Protein AF-A0A3N5UR74-F1 (afdb_monomer_lite)

pLDDT: mean 79.4, std 20.57, range [37.22, 98.75]

Sequence (256 aa):
MKQTFSHITTLLLLISSLTLACSLTIPAASSPEPQYRYDDLPGEANESEAISEYRAISKWDSLAITYFFENGTDQLDGDVERDLIRRAFTLWSAQTPLTFTEASNRADADITVAWAVRDHNDGDPFDGPGDVLAHASFPNPYDNSQVILHFDDEERWVDSETRNVDLLTVAAHEIGHTLGLAHSSDPNALMFASYSGPHRSLSDDDIAGIQAIYGMASAPEPAPEAPPQDATPPPTQGQDSDEDGIADQDEVLVTG

Radius of gyration: 34.92 Å; chains: 1; bounding box: 142×70×91 Å

Structure (mmCIF, N/CA/C/O backbone):
data_AF-A0A3N5UR74-F1
#
_entry.id   AF-A0A3N5UR74-F1
#
loop_
_atom_site.group_PDB
_atom_site.id
_atom_site.type_symbol
_atom_site.label_atom_id
_atom_site.label_alt_id
_atom_site.label_comp_id
_atom_site.label_asym_id
_atom_site.label_entity_id
_atom_site.label_seq_id
_atom_site.pdbx_PDB_ins_code
_atom_site.Cartn_x
_atom_site.Cartn_y
_atom_site.Cartn_z
_atom_site.occupancy
_atom_site.B_iso_or_equiv
_atom_site.auth_seq_id
_atom_site.auth_comp_id
_atom_site.auth_asym_id
_atom_site.auth_atom_id
_atom_site.pdbx_PDB_model_num
ATOM 1 N N . MET A 1 1 ? 77.205 -45.696 -61.119 1.00 41.00 1 MET A N 1
ATOM 2 C CA . MET A 1 1 ? 78.135 -44.575 -61.394 1.00 41.00 1 MET A CA 1
ATOM 3 C C . MET A 1 1 ? 77.613 -43.335 -60.677 1.00 41.00 1 MET A C 1
ATOM 5 O O . MET A 1 1 ? 76.456 -43.018 -60.902 1.00 41.00 1 MET A O 1
ATOM 9 N N . LYS A 1 2 ? 78.485 -42.674 -59.889 1.00 40.84 2 LYS A N 1
ATOM 10 C CA . LYS A 1 2 ? 78.338 -41.378 -59.167 1.00 40.84 2 LYS A CA 1
ATOM 11 C C . LYS A 1 2 ? 77.462 -41.443 -57.886 1.00 40.84 2 LYS A C 1
ATOM 13 O O . LYS A 1 2 ? 76.274 -41.691 -58.009 1.00 40.84 2 LYS A O 1
ATOM 18 N N . GLN A 1 3 ? 77.994 -41.507 -56.647 1.00 40.38 3 GLN A N 1
ATOM 19 C CA . GLN A 1 3 ? 78.732 -40.500 -55.822 1.00 40.38 3 GLN A CA 1
ATOM 20 C C . GLN A 1 3 ? 77.895 -39.206 -55.659 1.00 40.38 3 GLN A C 1
ATOM 22 O O . GLN A 1 3 ? 77.477 -38.678 -56.680 1.00 40.38 3 GLN A O 1
ATOM 27 N N . THR A 1 4 ? 77.536 -38.683 -54.471 1.00 43.53 4 THR A N 1
ATOM 28 C CA . THR A 1 4 ? 78.339 -38.359 -53.262 1.00 43.53 4 THR A CA 1
ATOM 29 C C . THR A 1 4 ? 77.466 -37.923 -52.053 1.00 43.53 4 THR A C 1
ATOM 31 O O . THR A 1 4 ? 76.461 -37.269 -52.296 1.00 43.53 4 THR A O 1
ATOM 34 N N . PHE A 1 5 ? 77.950 -38.198 -50.816 1.00 42.38 5 PHE A N 1
ATOM 35 C CA . PHE A 1 5 ? 77.988 -37.395 -49.549 1.00 42.38 5 PHE A CA 1
ATOM 36 C C . PHE A 1 5 ? 76.730 -36.635 -49.054 1.00 42.38 5 PHE A C 1
ATOM 38 O O . PHE A 1 5 ? 75.981 -36.089 -49.839 1.00 42.38 5 PHE A O 1
ATOM 45 N N . SER A 1 6 ? 76.466 -36.376 -47.769 1.00 45.03 6 SER A N 1
ATOM 46 C CA . SER A 1 6 ? 77.006 -36.700 -46.436 1.00 45.03 6 SER A CA 1
ATOM 47 C C . SER A 1 6 ? 76.117 -35.928 -45.448 1.00 45.03 6 SER A C 1
ATOM 49 O O . SER A 1 6 ? 75.804 -34.777 -45.730 1.00 45.03 6 SER A O 1
ATOM 51 N N . HIS A 1 7 ? 75.730 -36.524 -44.319 1.00 41.75 7 HIS A N 1
ATOM 52 C CA . HIS A 1 7 ? 75.955 -35.985 -42.966 1.00 41.75 7 HIS A CA 1
ATOM 53 C C . HIS A 1 7 ? 75.144 -36.758 -41.919 1.00 41.75 7 HIS A C 1
ATOM 55 O O . HIS A 1 7 ? 73.929 -36.906 -41.998 1.00 41.75 7 HIS A O 1
ATOM 61 N N . ILE A 1 8 ? 75.886 -37.256 -40.935 1.00 49.72 8 ILE A N 1
ATOM 62 C CA . ILE A 1 8 ? 75.432 -37.833 -39.674 1.00 49.72 8 ILE A CA 1
ATOM 63 C C . ILE A 1 8 ? 75.241 -36.675 -38.695 1.00 49.72 8 ILE A C 1
ATOM 65 O O . ILE A 1 8 ? 76.243 -36.017 -38.435 1.00 49.72 8 ILE A O 1
ATOM 69 N N . THR A 1 9 ? 74.049 -36.510 -38.103 1.00 43.34 9 THR A N 1
ATOM 70 C CA . THR A 1 9 ? 73.900 -36.223 -36.658 1.00 43.34 9 THR A CA 1
ATOM 71 C C . THR A 1 9 ? 72.456 -36.410 -36.166 1.00 43.34 9 THR A C 1
ATOM 73 O O . THR A 1 9 ? 71.533 -35.745 -36.616 1.00 43.34 9 THR A O 1
ATOM 76 N N . THR A 1 10 ? 72.310 -37.361 -35.240 1.00 44.72 10 THR A N 1
ATOM 77 C CA . THR A 1 10 ? 71.462 -37.442 -34.032 1.00 44.72 10 THR A CA 1
ATOM 78 C C . THR A 1 10 ? 70.486 -36.285 -33.751 1.00 44.72 10 THR A C 1
ATOM 80 O O . THR A 1 10 ? 70.942 -35.149 -33.757 1.00 44.72 10 THR A O 1
ATOM 83 N N . LEU A 1 11 ? 69.224 -36.566 -33.350 1.00 37.22 11 LEU A N 1
ATOM 84 C CA . LEU A 1 11 ? 68.661 -36.221 -32.016 1.00 37.22 11 LEU A CA 1
ATOM 85 C C . LEU A 1 11 ? 67.133 -36.477 -31.866 1.00 37.22 11 LEU A C 1
ATOM 87 O O . LEU A 1 11 ? 66.340 -36.094 -32.714 1.00 37.22 11 LEU A O 1
ATOM 91 N N . LEU A 1 12 ? 66.794 -37.054 -30.703 1.00 39.97 12 LEU A N 1
ATOM 92 C CA . LEU A 1 12 ? 65.541 -37.072 -29.917 1.00 39.97 12 LEU A CA 1
ATOM 93 C C . LEU A 1 12 ? 64.230 -37.682 -30.460 1.00 39.97 12 LEU A C 1
ATOM 95 O O . LEU A 1 12 ? 63.562 -37.153 -31.342 1.00 39.97 12 LEU A O 1
ATOM 99 N N . LEU A 1 13 ? 63.785 -38.722 -29.738 1.00 46.88 13 LEU A N 1
ATOM 100 C CA . LEU A 1 13 ? 62.383 -39.110 -29.573 1.00 46.88 13 LEU A CA 1
ATOM 101 C C . LEU A 1 13 ? 61.565 -37.959 -28.964 1.00 46.88 13 LEU A C 1
ATOM 103 O O . LEU A 1 13 ? 61.928 -37.450 -27.906 1.00 46.88 13 LEU A O 1
ATOM 107 N N . LEU A 1 14 ? 60.389 -37.695 -29.534 1.00 41.91 14 LEU A N 1
ATOM 108 C CA . LEU A 1 14 ? 59.233 -37.151 -28.820 1.00 41.91 14 LEU A CA 1
ATOM 109 C C . LEU A 1 14 ? 57.996 -37.940 -29.261 1.00 41.91 14 LEU A C 1
ATOM 111 O O . LEU A 1 14 ? 57.563 -37.872 -30.409 1.00 41.91 14 LEU A O 1
ATOM 115 N N . ILE A 1 15 ? 57.467 -38.740 -28.338 1.00 51.53 15 ILE A N 1
ATOM 116 C CA . ILE A 1 15 ? 56.216 -39.477 -28.496 1.00 51.53 15 ILE A CA 1
ATOM 117 C C . ILE A 1 15 ? 55.100 -38.462 -28.237 1.00 51.53 15 ILE A C 1
ATOM 119 O O . ILE A 1 15 ? 54.911 -38.037 -27.101 1.00 51.53 15 ILE A O 1
ATOM 123 N N . SER A 1 16 ? 54.393 -38.034 -29.282 1.00 46.25 16 SER A N 1
ATOM 124 C CA . SER A 1 16 ? 53.190 -37.213 -29.136 1.00 46.25 16 SER A CA 1
ATOM 125 C C . SER A 1 16 ? 51.970 -38.129 -29.169 1.00 46.25 16 SER A C 1
ATOM 127 O O . SER A 1 16 ? 51.576 -38.637 -30.218 1.00 46.25 16 SER A O 1
ATOM 129 N N . SER A 1 17 ? 51.406 -38.397 -27.995 1.00 52.69 17 SER A N 1
ATOM 130 C CA . SER A 1 17 ? 50.094 -39.017 -27.844 1.00 52.69 17 SER A CA 1
ATOM 131 C C . SER A 1 17 ? 49.021 -37.975 -28.159 1.00 52.69 17 SER A C 1
ATOM 133 O O . SER A 1 17 ? 48.774 -37.075 -27.358 1.00 52.69 17 SER A O 1
ATOM 135 N N . LEU A 1 18 ? 48.398 -38.091 -29.333 1.00 44.03 18 LEU A N 1
ATOM 136 C CA . LEU A 1 18 ? 47.261 -37.268 -29.733 1.00 44.03 18 LEU A CA 1
ATOM 137 C C . LEU A 1 18 ? 45.990 -37.820 -29.073 1.00 44.03 18 LEU A C 1
ATOM 139 O O . LEU A 1 18 ? 45.371 -38.757 -29.574 1.00 44.03 18 LEU A O 1
ATOM 143 N N . THR A 1 19 ? 45.611 -37.265 -27.924 1.00 52.66 19 THR A N 1
ATOM 144 C CA . THR A 1 19 ? 44.286 -37.480 -27.339 1.00 52.66 19 THR A CA 1
ATOM 145 C C . THR A 1 19 ? 43.282 -36.581 -28.054 1.00 52.66 19 THR A C 1
ATOM 147 O O . THR A 1 19 ? 43.309 -35.358 -27.930 1.00 52.66 19 THR A O 1
ATOM 150 N N . LEU A 1 20 ? 42.388 -37.193 -28.830 1.00 47.47 20 LEU A N 1
ATOM 151 C CA . LEU A 1 20 ? 41.241 -36.519 -29.429 1.00 47.47 20 LEU A CA 1
ATOM 152 C C . LEU A 1 20 ? 40.225 -36.220 -28.316 1.00 47.47 20 LEU A C 1
ATOM 154 O O . LEU A 1 20 ? 39.436 -37.084 -27.937 1.00 47.47 20 LEU A O 1
ATOM 158 N N . ALA A 1 21 ? 40.282 -35.018 -27.745 1.00 54.03 21 ALA A N 1
ATOM 159 C CA . ALA A 1 21 ? 39.269 -34.548 -26.810 1.00 54.03 21 ALA A CA 1
ATOM 160 C C . ALA A 1 21 ? 38.001 -34.184 -27.595 1.00 54.03 21 ALA A C 1
ATOM 162 O O . ALA A 1 21 ? 37.982 -33.231 -28.370 1.00 54.03 21 ALA A O 1
ATOM 163 N N . CYS A 1 22 ? 36.946 -34.974 -27.409 1.00 40.81 22 CYS A N 1
ATOM 164 C CA . CYS A 1 22 ? 35.602 -34.643 -27.859 1.00 40.81 22 CYS A CA 1
ATOM 165 C C . CYS A 1 22 ? 35.111 -33.452 -27.017 1.00 40.81 22 CYS A C 1
ATOM 167 O O . CYS A 1 22 ? 34.861 -33.604 -25.821 1.00 40.81 22 CYS A O 1
ATOM 169 N N . SER A 1 23 ? 35.047 -32.256 -27.603 1.00 51.88 23 SER A N 1
ATOM 170 C CA . SER A 1 23 ? 34.523 -31.063 -26.935 1.00 51.88 23 SER A CA 1
ATOM 171 C C . SER A 1 23 ? 33.008 -31.185 -26.778 1.00 51.88 23 SER A C 1
ATOM 173 O O . SER A 1 23 ? 32.244 -30.798 -27.657 1.00 51.88 23 SER A O 1
ATOM 175 N N . LEU A 1 24 ? 32.571 -31.733 -25.645 1.00 47.47 24 LEU A N 1
ATOM 176 C CA . LEU A 1 24 ? 31.216 -31.538 -25.145 1.00 47.47 24 LEU A CA 1
ATOM 177 C C . LEU A 1 24 ? 31.106 -30.072 -24.717 1.00 47.47 24 LEU A C 1
ATOM 179 O O . LEU A 1 24 ? 31.574 -29.692 -23.646 1.00 47.47 24 LEU A O 1
ATOM 183 N N . THR A 1 25 ? 30.527 -29.231 -25.568 1.00 49.03 25 THR A N 1
ATOM 184 C CA . THR A 1 25 ? 30.013 -27.931 -25.134 1.00 49.03 25 THR A CA 1
ATOM 185 C C . THR A 1 25 ? 28.869 -28.199 -24.166 1.00 49.03 25 THR A C 1
ATOM 187 O O . THR A 1 25 ? 27.763 -28.539 -24.582 1.00 49.03 25 THR A O 1
ATOM 190 N N . ILE A 1 26 ? 29.159 -28.096 -22.871 1.00 52.53 26 ILE A N 1
ATOM 191 C CA . ILE A 1 26 ? 28.136 -27.974 -21.837 1.00 52.53 26 ILE A CA 1
ATOM 192 C C . ILE A 1 26 ? 27.417 -26.651 -22.137 1.00 52.53 26 ILE A C 1
ATOM 194 O O . ILE A 1 26 ? 28.099 -25.623 -22.198 1.00 52.53 26 ILE A O 1
ATOM 198 N N . PRO A 1 27 ? 26.096 -26.635 -22.393 1.00 46.19 27 PRO A N 1
ATOM 199 C CA . PRO A 1 27 ? 25.379 -25.372 -22.447 1.00 46.19 27 PRO A CA 1
ATOM 200 C C . PRO A 1 27 ? 25.583 -24.703 -21.090 1.00 46.19 27 PRO A C 1
ATOM 202 O O . PRO A 1 27 ? 25.359 -25.338 -20.058 1.00 46.19 27 PRO A O 1
ATOM 205 N N . ALA A 1 28 ? 26.081 -23.465 -21.089 1.00 51.16 28 ALA A N 1
ATOM 206 C CA . ALA A 1 28 ? 26.109 -22.660 -19.880 1.00 51.16 28 ALA A CA 1
ATOM 207 C C . ALA A 1 28 ? 24.719 -22.757 -19.245 1.00 51.16 28 ALA A C 1
ATOM 209 O O . ALA A 1 28 ? 23.719 -22.521 -19.929 1.00 51.16 28 ALA A O 1
ATOM 210 N N . ALA A 1 29 ? 24.662 -23.181 -17.979 1.00 47.69 29 ALA A N 1
ATOM 211 C CA . ALA A 1 29 ? 23.455 -23.023 -17.192 1.00 47.69 29 ALA A CA 1
ATOM 212 C C . ALA A 1 29 ? 23.050 -21.558 -17.355 1.00 47.69 29 ALA A C 1
ATOM 214 O O . ALA A 1 29 ? 23.877 -20.671 -17.131 1.00 47.69 29 ALA A O 1
ATOM 215 N N . SER A 1 30 ? 21.836 -21.320 -17.851 1.00 42.34 30 SER A N 1
ATOM 216 C CA . SER A 1 30 ? 21.236 -19.997 -17.789 1.00 42.34 30 SER A CA 1
ATOM 217 C C . SER A 1 30 ? 21.430 -19.516 -16.359 1.00 42.34 30 SER A C 1
ATOM 219 O O . SER A 1 30 ? 21.013 -20.221 -15.434 1.00 42.34 30 SER A O 1
ATOM 221 N N . SER A 1 31 ? 22.112 -18.386 -16.169 1.00 42.06 31 SER A N 1
ATOM 222 C CA . SER A 1 31 ? 22.044 -17.686 -14.890 1.00 42.06 31 SER A CA 1
ATOM 223 C C . SER A 1 31 ? 20.568 -17.649 -14.488 1.00 42.06 31 SER A C 1
ATOM 225 O O . SER A 1 31 ? 19.744 -17.398 -15.377 1.00 42.06 31 SER A O 1
ATOM 227 N N . PRO A 1 32 ? 20.204 -17.979 -13.236 1.00 44.81 32 PRO A N 1
ATOM 228 C CA . PRO A 1 32 ? 18.829 -17.773 -12.813 1.00 44.81 32 PRO A CA 1
ATOM 229 C C . PRO A 1 32 ? 18.474 -16.323 -13.154 1.00 44.81 32 PRO A C 1
ATOM 231 O O . PRO A 1 32 ? 19.296 -15.426 -12.941 1.00 44.81 32 PRO A O 1
ATOM 234 N N . GLU A 1 33 ? 17.313 -16.116 -13.777 1.00 45.97 33 GLU A N 1
ATOM 235 C CA . GLU A 1 33 ? 16.732 -14.775 -13.889 1.00 45.97 33 GLU A CA 1
ATOM 236 C C . GLU A 1 33 ? 16.827 -14.120 -12.501 1.00 45.97 33 GLU A C 1
ATOM 238 O O . GLU A 1 33 ? 16.646 -14.841 -11.511 1.00 45.97 33 GLU A O 1
ATOM 243 N N . PRO A 1 34 ? 17.167 -12.822 -12.399 1.00 50.56 34 PRO A N 1
ATOM 244 C CA . PRO A 1 34 ? 17.199 -12.155 -11.105 1.00 50.56 34 PRO A CA 1
ATOM 245 C C . PRO A 1 34 ? 15.851 -12.397 -10.424 1.00 50.56 34 PRO A C 1
ATOM 247 O O . PRO A 1 34 ? 14.796 -12.053 -10.959 1.00 50.56 34 PRO A O 1
ATOM 250 N N . GLN A 1 35 ? 15.889 -13.104 -9.299 1.00 64.00 35 GLN A N 1
ATOM 251 C CA . GLN A 1 35 ? 14.705 -13.363 -8.505 1.00 64.00 35 GLN A CA 1
ATOM 252 C C . GLN A 1 35 ? 14.454 -12.086 -7.721 1.00 64.00 35 GLN A C 1
ATOM 254 O O . GLN A 1 35 ? 15.156 -11.818 -6.756 1.00 64.00 35 GLN A O 1
ATOM 259 N N . TYR A 1 36 ? 13.504 -11.285 -8.187 1.00 76.62 36 TYR A N 1
ATOM 260 C CA . TYR A 1 36 ? 13.034 -10.132 -7.438 1.00 76.62 36 TYR A CA 1
ATOM 261 C C . TYR A 1 36 ? 12.330 -10.615 -6.168 1.00 76.62 36 TYR A C 1
ATOM 263 O O . TYR A 1 36 ? 11.481 -11.517 -6.209 1.00 76.62 36 TYR A O 1
ATOM 271 N N . ARG A 1 37 ? 12.696 -10.023 -5.042 1.00 79.50 37 ARG A N 1
ATOM 272 C CA . ARG A 1 37 ? 12.006 -10.136 -3.762 1.00 79.50 37 ARG A CA 1
ATOM 273 C C . ARG A 1 37 ? 11.188 -8.868 -3.572 1.00 79.50 37 ARG A C 1
ATOM 275 O O . ARG A 1 37 ? 11.552 -7.819 -4.089 1.00 79.50 37 ARG A O 1
ATOM 282 N N . TYR A 1 38 ? 10.052 -8.971 -2.898 1.00 77.88 38 TYR A N 1
ATOM 283 C CA . TYR A 1 38 ? 9.335 -7.748 -2.541 1.00 77.88 38 TYR A CA 1
ATOM 284 C C . TYR A 1 38 ? 10.187 -6.934 -1.562 1.00 77.88 38 TYR A C 1
ATOM 286 O O . TYR A 1 38 ? 10.565 -5.814 -1.889 1.00 77.88 38 TYR A O 1
ATOM 294 N N . ASP A 1 39 ? 10.625 -7.592 -0.487 1.00 80.56 39 ASP A N 1
ATOM 295 C CA . ASP A 1 39 ? 11.375 -7.022 0.632 1.00 80.56 39 ASP A CA 1
ATOM 296 C C . ASP A 1 39 ? 12.497 -7.974 1.140 1.00 80.56 39 ASP A C 1
ATOM 298 O O . ASP A 1 39 ? 12.734 -9.061 0.591 1.00 80.56 39 ASP A O 1
ATOM 302 N N . ASP A 1 40 ? 13.220 -7.559 2.192 1.00 76.94 40 ASP A N 1
ATOM 303 C CA . ASP A 1 40 ? 14.246 -8.365 2.887 1.00 76.94 40 ASP A CA 1
ATOM 304 C C . ASP A 1 40 ? 13.735 -9.031 4.185 1.00 76.94 40 ASP A C 1
ATOM 306 O O . ASP A 1 40 ? 14.527 -9.537 4.988 1.00 76.94 40 ASP A O 1
ATOM 310 N N . LEU A 1 41 ? 12.416 -9.060 4.418 1.00 72.88 41 LEU A N 1
ATOM 311 C CA . LEU A 1 41 ? 11.839 -9.768 5.557 1.00 72.88 41 LEU A CA 1
ATOM 312 C C . LEU A 1 41 ? 12.080 -11.279 5.403 1.00 72.88 41 LEU A C 1
ATOM 314 O O . LEU A 1 41 ? 12.042 -11.836 4.298 1.00 72.88 41 LEU A O 1
ATOM 318 N N . PRO A 1 42 ? 12.387 -11.986 6.505 1.00 58.62 42 PRO A N 1
ATOM 319 C CA . PRO A 1 42 ? 12.757 -13.388 6.429 1.00 58.62 42 PRO A CA 1
ATOM 320 C C . PRO A 1 42 ? 11.591 -14.238 5.910 1.00 58.62 42 PRO A C 1
ATOM 322 O O . PRO A 1 42 ? 10.572 -14.395 6.575 1.00 58.62 42 PRO A O 1
ATOM 325 N N . GLY A 1 43 ? 11.798 -14.911 4.775 1.00 54.16 43 GLY A N 1
ATOM 326 C CA . GLY A 1 43 ? 10.979 -16.067 4.407 1.00 54.16 43 GLY A CA 1
ATOM 327 C C . GLY A 1 43 ? 11.111 -17.174 5.463 1.00 54.16 43 GLY A C 1
ATOM 328 O O . GLY A 1 43 ? 12.157 -17.273 6.107 1.00 54.16 43 GLY A O 1
ATOM 329 N N . GLU A 1 44 ? 10.073 -18.012 5.612 1.00 49.16 44 GLU A N 1
ATOM 330 C CA . GLU A 1 44 ? 9.766 -18.941 6.732 1.00 49.16 44 GLU A CA 1
ATOM 331 C C . GLU A 1 44 ? 10.923 -19.707 7.432 1.00 49.16 44 GLU A C 1
ATOM 333 O O . GLU A 1 44 ? 10.741 -20.288 8.500 1.00 49.16 44 GLU A O 1
ATOM 338 N N . ALA A 1 45 ? 12.130 -19.756 6.873 1.00 38.75 45 ALA A N 1
ATOM 339 C CA . ALA A 1 45 ? 13.245 -20.554 7.361 1.00 38.75 45 ALA A CA 1
ATOM 340 C C . ALA A 1 45 ? 14.050 -19.964 8.543 1.00 38.75 45 ALA A C 1
ATOM 342 O O . ALA A 1 45 ? 14.917 -20.679 9.053 1.00 38.75 45 ALA A O 1
ATOM 343 N N . ASN A 1 46 ? 13.815 -18.725 9.004 1.00 42.22 46 ASN A N 1
ATOM 344 C CA . ASN A 1 46 ? 14.558 -18.159 10.154 1.00 42.22 46 ASN A CA 1
ATOM 345 C C . ASN A 1 46 ? 13.707 -17.479 11.245 1.00 42.22 46 ASN A C 1
ATOM 347 O O . ASN A 1 46 ? 14.253 -16.941 12.206 1.00 42.22 46 ASN A O 1
ATOM 351 N N . GLU A 1 47 ? 12.383 -17.560 11.184 1.00 43.28 47 GLU A N 1
ATOM 352 C CA . GLU A 1 47 ? 11.538 -17.127 12.297 1.00 43.28 47 GLU A CA 1
ATOM 353 C C . GLU A 1 47 ? 11.126 -18.340 13.122 1.00 43.28 47 GLU A C 1
ATOM 355 O O . GLU A 1 47 ? 10.043 -18.896 12.969 1.00 43.28 47 GLU A O 1
ATOM 360 N N . SER A 1 48 ? 11.995 -18.799 14.022 1.00 42.62 48 SER A N 1
ATOM 361 C CA . SER A 1 48 ? 11.708 -19.974 14.8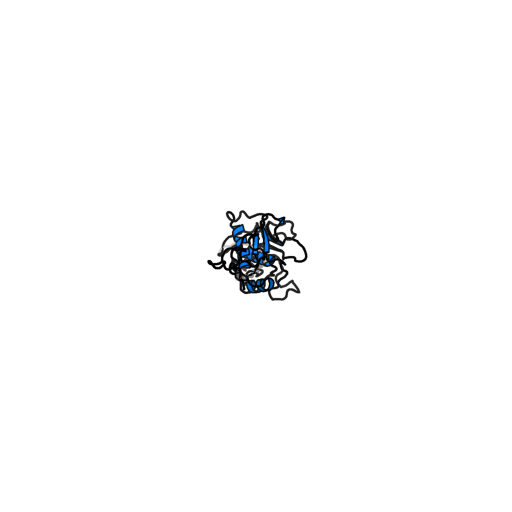51 1.00 42.62 48 SER A CA 1
ATOM 362 C C . SER A 1 48 ? 10.699 -19.721 15.982 1.00 42.62 48 SER A C 1
ATOM 364 O O . SER A 1 48 ? 10.897 -20.262 17.064 1.00 42.62 48 SER A O 1
ATOM 366 N N . GLU A 1 49 ? 9.634 -18.951 15.725 1.00 41.56 49 GLU A N 1
ATOM 367 C CA . GLU A 1 49 ? 8.265 -19.204 16.218 1.00 41.56 49 GLU A CA 1
ATOM 368 C C . GLU A 1 49 ? 7.155 -18.713 15.236 1.00 41.56 49 GLU A C 1
ATOM 370 O O . GLU A 1 49 ? 5.993 -18.594 15.630 1.00 41.56 49 GLU A O 1
ATOM 375 N N . ALA A 1 50 ? 7.436 -18.474 13.947 1.00 38.25 50 ALA A N 1
ATOM 376 C CA . ALA A 1 50 ? 6.419 -18.191 12.926 1.00 38.25 50 ALA A CA 1
ATOM 377 C C . ALA A 1 50 ? 6.014 -19.496 12.222 1.00 38.25 50 ALA A C 1
ATOM 379 O O . ALA A 1 50 ? 6.688 -20.029 11.348 1.00 38.25 50 ALA A O 1
ATOM 380 N N . ILE A 1 51 ? 4.936 -20.091 12.723 1.00 43.25 51 ILE A N 1
ATOM 381 C CA . ILE A 1 51 ? 4.449 -21.419 12.347 1.00 43.25 51 ILE A CA 1
ATOM 382 C C . ILE A 1 51 ? 3.585 -21.301 11.081 1.00 43.25 51 ILE A C 1
ATOM 384 O O . ILE A 1 51 ? 2.506 -20.729 11.180 1.00 43.25 51 ILE A O 1
ATOM 388 N N . SER A 1 52 ? 4.083 -21.849 9.966 1.00 39.69 52 SER A N 1
ATOM 389 C CA . SER A 1 52 ? 3.475 -22.440 8.741 1.00 39.69 52 SER A CA 1
ATOM 390 C C . SER A 1 52 ? 2.016 -22.177 8.301 1.00 39.69 52 SER A C 1
ATOM 392 O O . SER A 1 52 ? 1.468 -22.971 7.537 1.00 39.69 52 SER A O 1
ATOM 394 N N . GLU A 1 53 ? 1.347 -21.136 8.765 1.00 46.47 53 GLU A N 1
ATOM 395 C CA . GLU A 1 53 ? 0.002 -20.725 8.359 1.00 46.47 53 GLU A CA 1
ATOM 396 C C . GLU A 1 53 ? -0.007 -19.205 8.510 1.00 46.47 53 GLU A C 1
ATOM 398 O O . GLU A 1 53 ? 0.185 -18.736 9.627 1.00 46.47 53 GLU A O 1
ATOM 403 N N . TYR A 1 54 ? -0.138 -18.455 7.412 1.00 51.56 54 TYR A N 1
ATOM 404 C CA . TYR A 1 54 ? -0.169 -16.987 7.348 1.00 51.56 54 TYR A CA 1
ATOM 405 C C . TYR A 1 54 ? -0.496 -16.299 8.692 1.00 51.56 54 TYR A C 1
ATOM 407 O O . TYR A 1 54 ? -1.639 -16.321 9.162 1.00 51.56 54 TYR A O 1
ATOM 415 N N . ARG A 1 55 ? 0.521 -15.742 9.366 1.00 57.16 55 ARG A N 1
ATOM 416 C CA . ARG A 1 55 ? 0.369 -15.159 10.708 1.00 57.16 55 ARG A CA 1
ATOM 417 C C . ARG A 1 55 ? 0.281 -13.648 10.638 1.00 57.16 55 ARG A C 1
ATOM 419 O O . ARG A 1 55 ? 1.140 -12.990 10.064 1.00 57.16 55 ARG A O 1
ATOM 426 N N . ALA A 1 56 ? -0.720 -13.108 11.325 1.00 61.28 56 ALA A N 1
ATOM 427 C CA . ALA A 1 56 ? -0.718 -11.714 11.726 1.00 61.28 56 ALA A CA 1
ATOM 428 C C . ALA A 1 56 ? 0.466 -11.465 12.674 1.00 61.28 56 ALA A C 1
ATOM 430 O O . ALA A 1 56 ? 0.515 -12.057 13.757 1.00 61.28 56 ALA A O 1
ATOM 431 N N . ILE A 1 57 ? 1.406 -10.612 12.278 1.00 69.00 57 ILE A N 1
ATOM 432 C CA . ILE A 1 57 ? 2.546 -10.203 13.111 1.00 69.00 57 ILE A CA 1
ATOM 433 C C . ILE A 1 57 ? 2.081 -9.180 14.154 1.00 69.00 57 ILE A C 1
ATOM 435 O O . ILE A 1 57 ? 2.451 -9.249 15.327 1.00 69.00 57 ILE A O 1
ATOM 439 N N . SER A 1 58 ? 1.200 -8.269 13.747 1.00 83.00 58 SER A N 1
ATOM 440 C CA . SER A 1 58 ? 0.580 -7.255 14.597 1.00 83.00 58 SER A CA 1
ATOM 441 C C . SER A 1 58 ? -0.705 -6.736 13.945 1.00 83.00 58 SER A C 1
ATOM 443 O O . SER A 1 58 ? -1.139 -7.265 12.925 1.00 83.00 58 SER A O 1
ATOM 445 N N . LYS A 1 59 ? -1.370 -5.746 14.549 1.00 87.75 59 LYS A N 1
ATOM 446 C CA . LYS A 1 59 ? -2.535 -5.093 13.944 1.00 87.75 59 LYS A CA 1
ATOM 447 C C . LYS A 1 59 ? -2.709 -3.669 14.453 1.00 87.75 59 LYS A C 1
ATOM 449 O O . LYS A 1 59 ? -2.303 -3.352 15.570 1.00 87.75 59 LYS A O 1
ATOM 454 N N . TRP A 1 60 ? -3.398 -2.862 13.659 1.00 91.88 60 TRP A N 1
ATOM 455 C CA . TRP A 1 60 ? -3.951 -1.576 14.081 1.00 91.88 60 TRP A CA 1
ATOM 456 C C . TRP A 1 60 ? -5.093 -1.750 15.093 1.00 91.88 60 TRP A C 1
ATOM 458 O O . TRP A 1 60 ? -5.936 -2.639 14.945 1.00 91.88 60 TRP A O 1
ATOM 468 N N . ASP A 1 61 ? -5.160 -0.854 16.080 1.00 89.69 61 ASP A N 1
ATOM 469 C CA . ASP A 1 61 ? -6.308 -0.741 16.994 1.00 89.69 61 ASP A CA 1
ATOM 470 C C . ASP A 1 61 ? -7.477 0.052 16.378 1.00 89.69 61 ASP A C 1
ATOM 472 O O . ASP A 1 61 ? -8.624 -0.082 16.810 1.00 89.69 61 ASP A O 1
ATOM 476 N N . SER A 1 62 ? -7.196 0.866 15.355 1.00 91.44 62 SER A N 1
ATOM 477 C CA . SER A 1 62 ? -8.180 1.629 14.582 1.00 91.44 62 SER A CA 1
ATOM 478 C C . SER A 1 62 ? -8.511 0.931 13.263 1.00 91.44 62 SER A C 1
ATOM 480 O O . SER A 1 62 ? -7.650 0.312 12.642 1.00 91.44 62 SER A O 1
ATOM 482 N N . LEU A 1 63 ? -9.759 1.080 12.808 1.00 94.56 63 LEU A N 1
ATOM 483 C CA . LEU A 1 63 ? -10.176 0.706 11.451 1.00 94.56 63 LEU A CA 1
ATOM 484 C C . LEU A 1 63 ? -10.065 1.872 10.457 1.00 94.56 63 LEU A C 1
ATOM 486 O O . LEU A 1 63 ? -10.073 1.659 9.247 1.00 94.56 63 LEU A O 1
ATOM 490 N N . ALA A 1 64 ? -9.971 3.103 10.960 1.00 96.44 64 ALA A N 1
ATOM 491 C CA . ALA A 1 64 ? -9.692 4.281 10.156 1.00 96.44 64 ALA A CA 1
ATOM 492 C C . ALA A 1 64 ? -8.191 4.551 10.203 1.00 96.44 64 ALA A C 1
ATOM 494 O O . ALA A 1 64 ? -7.679 4.916 11.260 1.00 96.44 64 ALA A O 1
ATOM 495 N N . ILE A 1 65 ? -7.527 4.327 9.072 1.00 97.06 65 ILE A N 1
ATOM 496 C CA . ILE A 1 65 ? -6.081 4.451 8.913 1.00 97.06 65 ILE A CA 1
ATOM 497 C C . ILE A 1 65 ? -5.811 5.626 7.974 1.00 97.06 65 ILE A C 1
ATOM 499 O O . ILE A 1 65 ? -6.403 5.728 6.893 1.00 97.06 65 ILE A O 1
ATOM 503 N N . THR A 1 66 ? -4.925 6.530 8.370 1.00 98.00 66 THR A N 1
ATOM 504 C CA . THR A 1 66 ? -4.485 7.640 7.523 1.00 98.00 66 THR A CA 1
ATOM 505 C C . THR A 1 66 ? -3.126 7.355 6.895 1.00 98.00 66 THR A C 1
ATOM 507 O O . THR A 1 66 ? -2.269 6.711 7.494 1.00 98.00 66 THR A O 1
ATOM 510 N N . TYR A 1 67 ? -2.898 7.844 5.677 1.00 98.62 67 TYR A N 1
ATOM 511 C CA . TYR A 1 67 ? -1.595 7.730 5.016 1.00 98.62 67 TYR A CA 1
ATOM 512 C C . TYR A 1 67 ? -1.156 9.053 4.385 1.00 98.62 67 TYR A C 1
ATOM 514 O O . TYR A 1 67 ? -1.992 9.896 4.069 1.00 98.62 67 TYR A O 1
ATOM 522 N N . PHE A 1 68 ? 0.146 9.255 4.185 1.00 98.62 68 PHE A N 1
ATOM 523 C CA . PHE A 1 68 ? 0.690 10.477 3.582 1.00 98.62 68 PHE A CA 1
ATOM 524 C C . PHE A 1 68 ? 1.848 10.179 2.630 1.00 98.62 68 PHE A C 1
ATOM 526 O O . PHE A 1 68 ? 2.779 9.468 2.999 1.00 98.62 68 PHE A O 1
ATOM 533 N N . PHE A 1 69 ? 1.818 10.767 1.431 1.00 98.56 69 PHE A N 1
ATOM 534 C CA . PHE A 1 69 ? 2.939 10.730 0.491 1.00 98.56 69 PHE A CA 1
ATOM 535 C C . PHE A 1 69 ? 3.988 11.780 0.866 1.00 98.56 69 PHE A C 1
ATOM 537 O O . PHE A 1 69 ? 3.742 12.980 0.728 1.00 98.56 69 PHE A O 1
ATOM 544 N N . GLU A 1 70 ? 5.168 11.346 1.307 1.00 97.75 70 GLU A N 1
ATOM 545 C CA . GLU A 1 70 ? 6.283 12.249 1.616 1.00 97.75 70 GLU A CA 1
ATOM 546 C C . GLU A 1 70 ? 6.893 12.872 0.353 1.00 97.75 70 GLU A C 1
ATOM 548 O O . GLU A 1 70 ? 7.289 14.041 0.351 1.00 97.75 70 GLU A O 1
ATOM 553 N N . ASN A 1 71 ? 6.942 12.100 -0.731 1.00 97.50 71 ASN A N 1
ATOM 554 C CA . ASN A 1 71 ? 7.437 12.489 -2.048 1.00 97.50 71 ASN A CA 1
ATOM 555 C C . ASN A 1 71 ? 6.739 11.652 -3.152 1.00 97.50 71 ASN A C 1
ATOM 557 O O . ASN A 1 71 ? 5.662 11.098 -2.927 1.00 97.50 71 ASN A O 1
ATOM 561 N N . GLY A 1 72 ? 7.301 11.626 -4.361 1.00 96.88 72 GLY A N 1
ATOM 562 C CA . GLY A 1 72 ? 6.816 10.864 -5.518 1.00 96.88 72 GLY A CA 1
ATOM 563 C C . GLY A 1 72 ? 7.991 10.413 -6.392 1.00 96.88 72 GLY A C 1
ATOM 564 O O . GLY A 1 72 ? 9.121 10.830 -6.134 1.00 96.88 72 GLY A O 1
ATOM 565 N N . THR A 1 73 ? 7.713 9.614 -7.424 1.00 95.81 73 THR A N 1
ATOM 566 C CA . THR A 1 73 ? 8.691 9.219 -8.451 1.00 95.81 73 THR A CA 1
ATOM 567 C C . THR A 1 73 ? 8.362 9.881 -9.788 1.00 95.81 73 THR A C 1
ATOM 569 O O . THR A 1 73 ? 7.200 9.949 -10.178 1.00 95.81 73 THR A O 1
ATOM 572 N N . ASP A 1 74 ? 9.383 10.329 -10.523 1.00 94.94 74 ASP A N 1
ATOM 573 C CA . ASP A 1 74 ? 9.232 10.892 -11.876 1.00 94.94 74 ASP A CA 1
ATOM 574 C C . ASP A 1 74 ? 9.248 9.800 -12.974 1.00 94.94 74 ASP A C 1
ATOM 576 O O . ASP A 1 74 ? 9.282 10.101 -14.171 1.00 94.94 74 ASP A O 1
ATOM 580 N N . GLN A 1 75 ? 9.280 8.516 -12.593 1.00 93.56 75 GLN A N 1
ATOM 581 C CA . GLN A 1 75 ? 9.318 7.387 -13.532 1.00 93.56 75 GLN A CA 1
ATOM 582 C C . GLN A 1 75 ? 7.965 7.091 -14.195 1.00 93.56 75 GLN A C 1
ATOM 584 O O . GLN A 1 75 ? 7.917 6.444 -15.247 1.00 93.56 75 GLN A O 1
ATOM 589 N N . LEU A 1 76 ? 6.877 7.564 -13.587 1.00 93.69 76 LEU A N 1
ATOM 590 C CA . LEU A 1 76 ? 5.508 7.435 -14.070 1.00 93.69 76 LEU A CA 1
ATOM 591 C C . LEU A 1 76 ? 4.932 8.831 -14.331 1.00 93.69 76 LEU A C 1
ATOM 593 O O . LEU A 1 76 ? 5.236 9.792 -13.632 1.00 93.69 76 LEU A O 1
ATOM 597 N N . ASP A 1 77 ? 4.123 8.958 -15.382 1.00 92.44 77 ASP A N 1
ATOM 598 C CA . ASP A 1 77 ? 3.612 10.262 -15.802 1.00 92.44 77 ASP A CA 1
ATOM 599 C C . ASP A 1 77 ? 2.544 10.791 -14.827 1.00 92.44 77 ASP A C 1
ATOM 601 O O . ASP A 1 77 ? 1.514 10.155 -14.608 1.00 92.44 77 ASP A O 1
ATOM 605 N N . GLY A 1 78 ? 2.706 12.026 -14.348 1.00 93.12 78 GLY A N 1
ATOM 606 C CA . GLY A 1 78 ? 1.651 12.741 -13.623 1.00 93.12 78 GLY A CA 1
ATOM 607 C C . GLY A 1 78 ? 1.460 12.251 -12.186 1.00 93.12 78 GLY A C 1
ATOM 608 O O . GLY A 1 78 ? 2.381 12.371 -11.398 1.00 93.12 78 GLY A O 1
ATOM 609 N N . ASP A 1 79 ? 0.245 11.802 -11.850 1.00 95.00 79 ASP A N 1
ATOM 610 C CA . ASP A 1 79 ? -0.113 11.247 -10.527 1.00 95.00 79 ASP A CA 1
ATOM 611 C C . ASP A 1 79 ? -0.355 9.720 -10.600 1.00 95.00 79 ASP A C 1
ATOM 613 O O . ASP A 1 79 ? -1.012 9.139 -9.729 1.00 95.00 79 ASP A O 1
ATOM 617 N N . VAL A 1 80 ? 0.117 9.054 -11.662 1.00 97.38 80 VAL A N 1
ATOM 618 C CA . VAL A 1 80 ? -0.131 7.619 -11.893 1.00 97.38 80 VAL A CA 1
ATOM 619 C C . VAL A 1 80 ? 0.364 6.776 -10.719 1.00 97.38 80 VAL A C 1
ATOM 621 O O . VAL A 1 80 ? -0.339 5.871 -10.277 1.00 97.38 80 VAL A O 1
ATOM 624 N N . GLU A 1 81 ? 1.527 7.089 -10.159 1.00 97.50 81 GLU A N 1
ATOM 625 C CA . GLU A 1 81 ? 2.088 6.408 -8.996 1.00 97.50 81 GLU A CA 1
ATOM 626 C C . GLU A 1 81 ? 1.178 6.514 -7.764 1.00 97.50 81 GLU A C 1
ATOM 628 O O . GLU A 1 81 ? 0.898 5.510 -7.102 1.00 97.50 81 GLU A O 1
ATOM 633 N N . ARG A 1 82 ? 0.620 7.703 -7.502 1.00 98.25 82 ARG A N 1
ATOM 634 C CA . ARG A 1 82 ? -0.318 7.913 -6.392 1.00 98.25 82 ARG A CA 1
ATOM 635 C C . ARG A 1 82 ? -1.632 7.181 -6.618 1.00 98.25 82 ARG A C 1
ATOM 637 O O . ARG A 1 82 ? -2.176 6.597 -5.682 1.00 98.25 82 ARG A O 1
ATOM 644 N N . ASP A 1 83 ? -2.144 7.184 -7.845 1.00 98.31 83 ASP A N 1
ATOM 645 C CA . ASP A 1 83 ? -3.387 6.495 -8.196 1.00 98.31 83 ASP A CA 1
ATOM 646 C C . ASP A 1 83 ? -3.261 4.969 -8.082 1.00 98.31 83 ASP A C 1
ATOM 648 O O . ASP A 1 83 ? -4.199 4.301 -7.632 1.00 98.31 83 ASP A O 1
ATOM 652 N N . LEU A 1 84 ? -2.099 4.404 -8.423 1.00 98.31 84 LEU A N 1
ATOM 653 C CA . LEU A 1 84 ? -1.819 2.980 -8.231 1.00 98.31 84 LEU A CA 1
ATOM 654 C C . LEU A 1 84 ? -1.740 2.617 -6.743 1.00 98.31 84 LEU A C 1
ATOM 656 O O 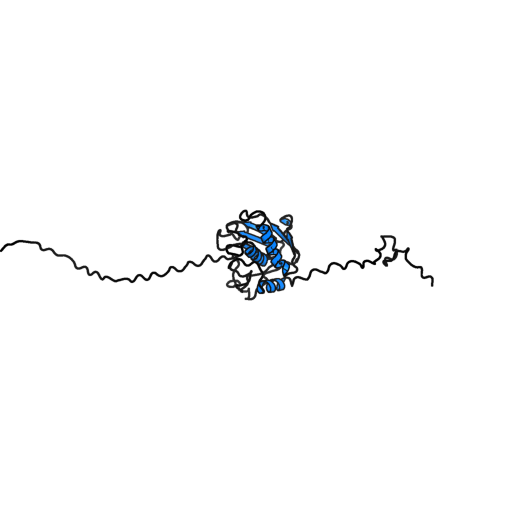. LEU A 1 84 ? -2.332 1.615 -6.344 1.00 98.31 84 LEU A O 1
ATOM 660 N N . ILE A 1 85 ? -1.114 3.454 -5.910 1.00 98.69 85 ILE A N 1
ATOM 661 C CA . ILE A 1 85 ? -1.049 3.234 -4.455 1.00 98.69 85 ILE A CA 1
ATOM 662 C C . ILE A 1 85 ? -2.442 3.358 -3.808 1.00 98.69 85 ILE A C 1
ATOM 664 O O . ILE A 1 85 ? -2.835 2.509 -3.008 1.00 98.69 85 ILE A O 1
ATOM 668 N N . ARG A 1 86 ? -3.265 4.335 -4.218 1.00 98.62 86 ARG A N 1
ATOM 669 C CA . ARG A 1 86 ? -4.681 4.435 -3.795 1.00 98.62 86 ARG A CA 1
ATOM 670 C C . ARG A 1 86 ? -5.487 3.190 -4.176 1.00 98.62 86 ARG A C 1
ATOM 672 O O . ARG A 1 86 ? -6.298 2.696 -3.386 1.00 98.62 86 ARG A O 1
ATOM 679 N N . ARG A 1 87 ? -5.273 2.653 -5.382 1.00 98.50 87 ARG A N 1
ATOM 680 C CA . ARG A 1 87 ? -5.897 1.390 -5.811 1.00 98.50 87 ARG A CA 1
ATOM 681 C C . ARG A 1 87 ? -5.403 0.200 -4.991 1.00 98.50 87 ARG A C 1
ATOM 683 O O . ARG A 1 87 ? -6.220 -0.658 -4.673 1.00 98.50 87 ARG A O 1
ATOM 690 N N . ALA A 1 88 ? -4.129 0.160 -4.613 1.00 98.69 88 ALA A N 1
ATOM 691 C CA . ALA A 1 88 ? -3.589 -0.884 -3.750 1.00 98.69 88 ALA A CA 1
ATOM 692 C C . ALA A 1 88 ? -4.258 -0.878 -2.358 1.00 98.69 88 ALA A C 1
ATOM 694 O O . ALA A 1 88 ? -4.745 -1.918 -1.920 1.00 98.69 88 ALA A O 1
ATOM 695 N N . PHE A 1 89 ? -4.442 0.291 -1.727 1.00 98.69 89 PHE A N 1
ATOM 696 C CA . PHE A 1 89 ? -5.267 0.413 -0.510 1.00 98.69 89 PHE A CA 1
ATOM 697 C C . PHE A 1 89 ? -6.713 -0.067 -0.721 1.00 98.69 89 PHE A C 1
ATOM 699 O O . PHE A 1 89 ? -7.303 -0.699 0.156 1.00 98.69 89 PHE A O 1
ATOM 706 N N . THR A 1 90 ? -7.282 0.201 -1.901 1.00 98.38 90 THR A N 1
ATOM 707 C CA . THR A 1 90 ? -8.651 -0.214 -2.248 1.00 98.38 90 THR A CA 1
ATOM 708 C C . THR A 1 90 ? -8.807 -1.736 -2.319 1.00 98.38 90 THR A C 1
ATOM 710 O O . THR A 1 90 ? -9.869 -2.247 -1.968 1.00 98.38 90 THR A O 1
ATOM 713 N N . LEU A 1 91 ? -7.775 -2.480 -2.738 1.00 98.38 91 LEU A N 1
ATOM 714 C CA . LEU A 1 91 ? -7.824 -3.948 -2.746 1.00 98.38 91 LEU A CA 1
ATOM 715 C C . LEU A 1 91 ? -8.089 -4.498 -1.339 1.00 98.38 91 LEU A C 1
ATOM 717 O O . LEU A 1 91 ? -8.946 -5.366 -1.173 1.00 98.38 91 LEU A O 1
ATOM 721 N N . TRP A 1 92 ? -7.415 -3.942 -0.332 1.00 98.31 92 TRP A N 1
ATOM 722 C CA . TRP A 1 92 ? -7.544 -4.358 1.063 1.00 98.31 92 TRP A CA 1
ATOM 723 C C . TRP A 1 92 ? -8.834 -3.860 1.727 1.00 98.31 92 TRP A C 1
ATOM 725 O O . TRP A 1 92 ? -9.520 -4.637 2.400 1.00 98.31 92 TRP A O 1
ATOM 735 N N . SER A 1 93 ? -9.222 -2.596 1.518 1.00 97.69 93 SER A N 1
ATOM 736 C CA . SER A 1 93 ? -10.480 -2.070 2.080 1.00 97.69 93 SER A CA 1
ATOM 737 C C . SER A 1 93 ? -11.719 -2.721 1.469 1.00 97.69 93 SER A C 1
ATOM 739 O O . SER A 1 93 ? -12.739 -2.845 2.135 1.00 97.69 93 SER A O 1
ATOM 741 N N . ALA A 1 94 ? -11.645 -3.223 0.233 1.00 97.31 94 ALA A N 1
ATOM 742 C CA . ALA A 1 94 ? -12.749 -3.969 -0.368 1.00 97.31 94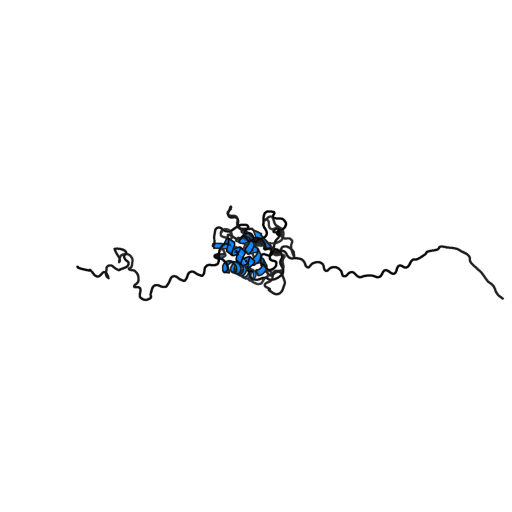 ALA A CA 1
ATOM 743 C C . ALA A 1 94 ? -13.057 -5.296 0.355 1.00 97.31 94 ALA A C 1
ATOM 745 O O . ALA A 1 94 ? -14.165 -5.815 0.220 1.00 97.31 94 ALA A O 1
ATOM 746 N N . GLN A 1 95 ? -12.098 -5.853 1.103 1.00 97.12 95 GLN A N 1
ATOM 747 C CA . GLN A 1 95 ? -12.233 -7.147 1.785 1.00 97.12 95 GLN A CA 1
ATOM 748 C C . GLN A 1 95 ? -12.400 -7.025 3.302 1.00 97.12 95 GLN A C 1
ATOM 750 O O . GLN A 1 95 ? -12.674 -8.029 3.966 1.00 97.12 95 GLN A O 1
ATOM 755 N N . THR A 1 96 ? -12.272 -5.814 3.850 1.00 96.25 96 THR A N 1
ATOM 756 C CA . THR A 1 96 ? -12.225 -5.543 5.292 1.00 96.25 96 THR A CA 1
ATOM 757 C C . THR A 1 96 ? -13.098 -4.340 5.673 1.00 96.25 96 THR A C 1
ATOM 759 O O . THR A 1 96 ? -13.540 -3.591 4.809 1.00 96.25 96 THR A O 1
ATOM 762 N N . PRO A 1 97 ? -13.358 -4.104 6.969 1.00 96.88 97 PRO A N 1
ATOM 763 C CA . PRO A 1 97 ? -13.947 -2.850 7.447 1.00 96.88 97 PRO A CA 1
ATOM 764 C C . PRO A 1 97 ? -12.991 -1.645 7.427 1.00 96.88 97 PRO A C 1
ATOM 766 O O . PRO A 1 97 ? -13.375 -0.573 7.893 1.00 96.88 97 PRO A O 1
ATOM 769 N N . LEU A 1 98 ? -11.740 -1.819 6.983 1.00 97.00 98 LEU A N 1
ATOM 770 C CA . LEU A 1 98 ? -10.731 -0.766 7.022 1.00 97.00 98 LEU A CA 1
ATOM 771 C C . LEU A 1 98 ? -11.073 0.363 6.051 1.00 97.00 98 LEU A C 1
ATOM 773 O O . LEU A 1 98 ? -11.505 0.135 4.921 1.00 97.00 98 LEU A O 1
ATOM 777 N N . THR A 1 99 ? -10.796 1.592 6.470 1.00 97.94 99 THR A N 1
ATOM 778 C CA . THR A 1 99 ? -10.874 2.775 5.612 1.00 97.94 99 THR A CA 1
ATOM 779 C C . THR A 1 99 ? -9.526 3.467 5.571 1.00 97.94 99 THR A C 1
ATOM 781 O O . THR A 1 99 ? -8.917 3.672 6.620 1.00 97.94 99 THR A O 1
ATOM 784 N N . PHE A 1 100 ? -9.109 3.881 4.377 1.00 98.44 100 PHE A N 1
ATOM 785 C CA . PHE A 1 100 ? -7.856 4.593 4.153 1.00 98.44 100 PHE A CA 1
ATOM 786 C C . PHE A 1 100 ? -8.146 6.018 3.703 1.00 98.44 100 PHE A C 1
ATOM 788 O O . PHE A 1 100 ? -8.917 6.225 2.765 1.00 98.44 100 PHE A O 1
ATOM 795 N N . THR A 1 101 ? -7.543 6.998 4.372 1.00 98.50 101 THR A N 1
ATOM 796 C CA . THR A 1 101 ? -7.701 8.417 4.027 1.00 98.50 101 THR A CA 1
ATOM 797 C C . THR A 1 101 ? -6.342 9.086 3.896 1.00 98.50 101 THR A C 1
ATOM 799 O O . THR A 1 101 ? -5.510 8.999 4.794 1.00 98.50 101 THR A O 1
ATOM 802 N N . GLU A 1 102 ? -6.125 9.792 2.789 1.00 98.44 102 GLU A N 1
ATOM 803 C CA . GLU A 1 102 ? -4.916 10.591 2.602 1.00 98.44 102 GLU A CA 1
ATOM 804 C C . GLU A 1 102 ? -4.918 11.783 3.572 1.00 98.44 102 GLU A C 1
ATOM 806 O O . GLU A 1 102 ? -5.818 12.628 3.547 1.00 98.44 102 GLU A O 1
ATOM 811 N N . ALA A 1 103 ? -3.921 11.844 4.450 1.00 98.31 103 ALA A N 1
ATOM 812 C CA . ALA A 1 103 ? -3.726 12.940 5.383 1.00 98.31 103 ALA A CA 1
ATOM 813 C C . ALA A 1 103 ? -3.231 14.198 4.654 1.00 98.31 103 ALA A C 1
ATOM 815 O O . ALA A 1 103 ? -2.554 14.138 3.632 1.00 98.31 103 ALA A O 1
ATOM 816 N N . SER A 1 104 ? -3.530 15.376 5.206 1.00 96.75 104 SER A N 1
ATOM 817 C CA . SER A 1 104 ? -3.067 16.649 4.627 1.00 96.75 104 SER A CA 1
ATOM 818 C C . SER A 1 104 ? -1.610 16.981 4.961 1.00 96.75 104 SER A C 1
ATOM 820 O O . SER A 1 104 ? -1.024 17.870 4.345 1.00 96.75 104 SER A O 1
ATOM 822 N N . ASN A 1 105 ? -1.031 16.328 5.968 1.00 97.12 105 ASN A N 1
ATOM 823 C CA . ASN A 1 105 ? 0.364 16.492 6.351 1.00 97.12 105 ASN A CA 1
ATOM 824 C C . ASN A 1 105 ? 0.892 15.224 7.036 1.00 97.12 105 ASN A C 1
ATOM 826 O O . ASN A 1 105 ? 0.124 14.423 7.565 1.00 97.12 105 ASN A O 1
ATOM 830 N N . ARG A 1 106 ? 2.222 15.096 7.064 1.00 96.81 106 ARG A N 1
ATOM 831 C CA . ARG A 1 106 ? 2.937 13.947 7.630 1.00 96.81 106 ARG A CA 1
ATOM 832 C C . ARG A 1 106 ? 2.599 13.666 9.095 1.00 96.81 106 ARG A C 1
ATOM 834 O O . ARG A 1 106 ? 2.636 12.513 9.487 1.00 96.81 106 ARG A O 1
ATOM 841 N N . ALA A 1 107 ? 2.317 14.680 9.915 1.00 96.38 107 ALA A N 1
ATOM 842 C CA . ALA A 1 107 ? 2.118 14.490 11.355 1.00 96.38 107 ALA A CA 1
ATOM 843 C C . ALA A 1 107 ? 0.773 13.830 11.705 1.00 96.38 107 ALA A C 1
ATOM 845 O O . ALA A 1 107 ? 0.643 13.287 12.798 1.00 96.38 107 ALA A O 1
ATOM 846 N N . ASP A 1 108 ? -0.190 13.861 10.780 1.00 95.69 108 ASP A N 1
ATOM 847 C CA . ASP A 1 108 ? -1.533 13.294 10.954 1.00 95.69 108 ASP A CA 1
ATOM 848 C C . ASP A 1 108 ? -1.682 11.902 10.301 1.00 95.69 108 ASP A C 1
ATOM 850 O O . ASP A 1 108 ? -2.795 11.380 10.204 1.00 95.69 108 ASP A O 1
ATOM 854 N N . ALA A 1 109 ? -0.590 11.324 9.791 1.00 97.00 109 ALA A N 1
ATOM 855 C CA . ALA A 1 109 ? -0.593 10.051 9.075 1.00 97.00 109 ALA A CA 1
ATOM 856 C C . ALA A 1 109 ? -0.212 8.877 9.986 1.00 97.00 109 ALA A C 1
ATOM 858 O O . ALA A 1 109 ? 0.779 8.967 10.709 1.00 97.00 109 ALA A O 1
ATOM 859 N N . ASP A 1 110 ? -0.926 7.759 9.886 1.00 96.44 110 ASP A N 1
ATOM 860 C CA . ASP A 1 110 ? -0.511 6.488 10.488 1.00 96.44 110 ASP A CA 1
ATOM 861 C C . ASP A 1 110 ? 0.587 5.816 9.645 1.00 96.44 110 ASP A C 1
ATOM 863 O O . ASP A 1 110 ? 1.554 5.283 10.191 1.00 96.44 110 ASP A O 1
ATOM 867 N N . ILE A 1 111 ? 0.458 5.891 8.312 1.00 98.12 111 ILE A N 1
ATOM 868 C CA . ILE A 1 111 ? 1.399 5.330 7.332 1.00 98.12 111 ILE A CA 1
ATOM 869 C C . ILE A 1 111 ? 2.063 6.452 6.521 1.00 98.12 111 ILE A C 1
ATOM 871 O O . ILE A 1 111 ? 1.384 7.280 5.909 1.00 98.12 111 ILE A O 1
ATOM 875 N N . THR A 1 112 ? 3.389 6.466 6.438 1.00 98.31 112 THR A N 1
ATOM 876 C CA . THR A 1 112 ? 4.130 7.354 5.532 1.00 98.31 112 THR A CA 1
ATOM 877 C C . THR A 1 112 ? 4.640 6.591 4.322 1.00 98.31 112 THR A C 1
ATOM 879 O O . THR A 1 112 ? 5.314 5.576 4.467 1.00 98.31 112 THR A O 1
ATOM 882 N N . VAL A 1 113 ? 4.335 7.105 3.133 1.00 98.75 113 VAL A N 1
ATOM 883 C CA . VAL A 1 113 ? 4.718 6.524 1.846 1.00 98.75 113 VAL A CA 1
ATOM 884 C C . VAL A 1 113 ? 5.827 7.364 1.227 1.00 98.75 113 VAL A C 1
ATOM 886 O O . VAL A 1 113 ? 5.632 8.567 1.021 1.00 98.75 113 VAL A O 1
ATOM 889 N N . ALA A 1 114 ? 6.963 6.753 0.900 1.00 98.38 114 ALA A N 1
ATOM 890 C CA . ALA A 1 114 ? 8.087 7.462 0.296 1.00 98.38 114 ALA A CA 1
ATOM 891 C C . ALA A 1 114 ? 8.830 6.637 -0.763 1.00 98.38 114 ALA A C 1
ATOM 893 O O . ALA A 1 114 ? 8.847 5.413 -0.751 1.00 98.38 114 ALA A O 1
ATOM 894 N N . TRP A 1 115 ? 9.476 7.355 -1.668 1.00 98.31 115 TRP A N 1
ATOM 895 C CA . TRP A 1 115 ? 10.435 6.869 -2.648 1.00 98.31 115 TRP A CA 1
ATOM 896 C C . TRP A 1 115 ? 11.832 7.199 -2.140 1.00 98.31 115 TRP A C 1
ATOM 898 O O . TRP A 1 115 ? 12.107 8.356 -1.796 1.00 98.31 115 TRP A O 1
ATOM 908 N N . ALA A 1 116 ? 12.704 6.203 -2.053 1.00 98.00 116 ALA A N 1
ATOM 909 C CA . ALA A 1 116 ? 14.044 6.369 -1.510 1.00 98.00 116 ALA A CA 1
ATOM 910 C C . ALA A 1 116 ? 15.072 5.598 -2.337 1.00 98.00 116 ALA A C 1
ATOM 912 O O . ALA A 1 116 ? 14.722 4.760 -3.152 1.00 98.00 116 ALA A O 1
ATOM 913 N N . VAL A 1 117 ? 16.353 5.911 -2.146 1.00 97.12 117 VAL A N 1
ATOM 914 C CA . VAL A 1 117 ? 17.457 5.225 -2.827 1.00 97.12 117 VAL A CA 1
ATOM 915 C C . VAL A 1 117 ? 18.539 4.903 -1.814 1.00 97.12 117 VAL A C 1
ATOM 917 O O . VAL A 1 117 ? 18.914 5.765 -1.015 1.00 97.12 117 VAL A O 1
ATOM 920 N N . ARG A 1 118 ? 19.092 3.691 -1.883 1.00 95.50 118 ARG A N 1
ATOM 921 C CA . ARG A 1 118 ? 20.192 3.231 -1.020 1.00 95.50 118 ARG A CA 1
ATOM 922 C C . ARG A 1 118 ? 19.962 3.558 0.458 1.00 95.50 118 ARG A C 1
ATOM 924 O O . ARG A 1 118 ? 18.894 3.280 0.980 1.00 95.50 118 ARG A O 1
ATOM 931 N N . ASP A 1 119 ? 20.949 4.134 1.144 1.00 97.19 119 ASP A N 1
ATOM 932 C CA . ASP A 1 119 ? 20.806 4.597 2.525 1.00 97.19 119 ASP A CA 1
ATOM 933 C C . ASP A 1 119 ? 19.869 5.807 2.615 1.00 97.19 119 ASP A C 1
ATOM 935 O O . ASP A 1 119 ? 20.158 6.884 2.083 1.00 97.19 119 ASP A O 1
ATOM 939 N N . HIS A 1 120 ? 18.762 5.615 3.329 1.00 96.56 120 HIS A N 1
ATOM 940 C CA . HIS A 1 120 ? 17.718 6.609 3.546 1.00 96.56 120 HIS A CA 1
ATOM 941 C C . HIS A 1 120 ? 17.371 6.807 5.031 1.00 96.56 120 HIS A C 1
ATOM 943 O O . HIS A 1 120 ? 16.357 7.418 5.363 1.00 96.56 120 HIS A O 1
ATOM 949 N N . ASN A 1 121 ? 18.305 6.451 5.923 1.00 94.31 121 ASN A N 1
ATOM 950 C CA . ASN A 1 121 ? 18.296 6.753 7.361 1.00 94.31 121 ASN A CA 1
ATOM 951 C C . ASN A 1 121 ? 17.213 6.059 8.212 1.00 94.31 121 ASN A C 1
ATOM 953 O O . ASN A 1 121 ? 16.948 6.523 9.324 1.00 94.31 121 ASN A O 1
ATOM 957 N N . ASP A 1 122 ? 16.615 4.965 7.748 1.00 90.69 122 ASP A N 1
ATOM 958 C CA . ASP A 1 122 ? 15.752 4.092 8.560 1.00 90.69 122 ASP A CA 1
ATOM 959 C C . ASP A 1 122 ? 16.486 2.849 9.101 1.00 90.69 122 ASP A C 1
ATOM 961 O O . ASP A 1 122 ? 16.024 2.235 10.059 1.00 90.69 122 ASP A O 1
ATOM 965 N N . GLY A 1 123 ? 17.684 2.562 8.582 1.00 91.81 123 GLY A N 1
ATOM 966 C CA . GLY A 1 123 ? 18.525 1.437 8.998 1.00 91.81 123 GLY A CA 1
ATOM 967 C C . GLY A 1 123 ? 18.539 0.274 8.008 1.00 91.81 123 GLY A C 1
ATOM 968 O O . GLY A 1 123 ? 19.423 -0.574 8.138 1.00 91.81 123 GLY A O 1
ATOM 969 N N . ASP A 1 124 ? 17.664 0.306 6.999 1.00 90.50 124 ASP A N 1
ATOM 970 C CA . ASP A 1 124 ? 17.459 -0.755 6.012 1.00 90.50 124 ASP A CA 1
ATOM 971 C C . ASP A 1 124 ? 17.695 -0.190 4.593 1.00 90.50 124 ASP A C 1
ATOM 973 O O . ASP A 1 124 ? 16.770 0.175 3.878 1.00 90.50 124 ASP A O 1
ATOM 977 N N . PRO A 1 125 ? 18.959 -0.013 4.166 1.00 94.31 125 PRO A N 1
ATOM 978 C CA . PRO A 1 125 ? 19.260 0.611 2.881 1.00 94.31 125 PRO A CA 1
ATOM 979 C C . PRO A 1 125 ? 18.848 -0.278 1.699 1.00 94.31 125 PRO A C 1
ATOM 981 O O . PRO A 1 125 ? 19.165 -1.466 1.688 1.00 94.31 125 PRO A O 1
ATOM 984 N N . PHE A 1 126 ? 18.281 0.324 0.649 1.00 96.00 126 PHE A N 1
ATOM 985 C CA . PHE A 1 126 ? 18.052 -0.370 -0.623 1.00 96.00 126 PHE A CA 1
ATOM 986 C C . PHE A 1 126 ? 19.362 -0.729 -1.341 1.00 96.00 126 PHE A C 1
ATOM 988 O O . PHE A 1 126 ? 20.423 -0.133 -1.099 1.00 96.00 126 PHE A O 1
ATOM 995 N N . ASP A 1 127 ? 19.302 -1.694 -2.254 1.00 93.75 127 ASP A N 1
ATOM 996 C CA . ASP A 1 127 ? 20.464 -2.246 -2.948 1.00 93.75 127 ASP A CA 1
ATOM 997 C C . ASP A 1 127 ? 20.670 -1.700 -4.375 1.00 93.75 127 ASP A C 1
ATOM 999 O O . ASP A 1 127 ? 21.737 -1.907 -4.972 1.00 93.75 127 ASP A O 1
ATOM 1003 N N . GLY A 1 128 ? 19.736 -0.883 -4.868 1.00 92.50 128 GLY A N 1
ATOM 1004 C CA . GLY A 1 128 ? 19.743 -0.333 -6.217 1.00 92.50 128 GLY A CA 1
ATOM 1005 C C . GLY A 1 128 ? 18.955 -1.235 -7.174 1.00 92.50 128 GLY A C 1
ATOM 1006 O O . GLY A 1 128 ? 18.086 -1.969 -6.745 1.00 92.50 128 GLY A O 1
ATOM 1007 N N . PRO A 1 129 ? 19.237 -1.225 -8.490 1.00 91.38 129 PRO A N 1
ATOM 1008 C CA . PRO A 1 129 ? 18.408 -1.979 -9.430 1.00 91.38 129 PRO A CA 1
ATOM 1009 C C . PRO A 1 129 ? 18.491 -3.504 -9.233 1.00 91.38 129 PRO A C 1
ATOM 1011 O O . PRO A 1 129 ? 19.552 -4.098 -9.470 1.00 91.38 129 PRO A O 1
ATOM 1014 N N . GLY A 1 130 ? 17.353 -4.146 -8.981 1.00 87.81 130 GLY A N 1
ATOM 1015 C CA . GLY A 1 130 ? 17.215 -5.583 -8.769 1.00 87.81 130 GLY A CA 1
ATOM 1016 C C . GLY A 1 130 ? 16.963 -5.961 -7.306 1.00 87.81 130 GLY A C 1
ATOM 1017 O O . GLY A 1 130 ? 17.082 -5.153 -6.410 1.00 87.81 130 GLY A O 1
ATOM 1018 N N . ASP A 1 131 ? 16.691 -7.249 -7.084 1.00 87.75 131 ASP A N 1
ATOM 1019 C CA . ASP A 1 131 ? 16.498 -7.849 -5.753 1.00 87.75 131 ASP A CA 1
ATOM 1020 C C . ASP A 1 131 ? 15.349 -7.228 -4.942 1.00 87.75 131 ASP A C 1
ATOM 1022 O O . ASP A 1 131 ? 14.229 -7.697 -5.137 1.00 87.75 131 ASP A O 1
ATOM 1026 N N . VAL A 1 132 ? 15.596 -6.258 -4.054 1.00 90.75 132 VAL A N 1
ATOM 1027 C CA . VAL A 1 132 ? 14.603 -5.728 -3.103 1.00 90.75 132 VAL A CA 1
ATOM 1028 C C . VAL A 1 132 ? 13.865 -4.535 -3.706 1.00 90.75 132 VAL A C 1
ATOM 1030 O O . VAL A 1 132 ? 14.433 -3.476 -3.938 1.00 90.75 132 VAL A O 1
ATOM 1033 N N . LEU A 1 133 ? 12.560 -4.694 -3.923 1.00 94.69 133 LEU A N 1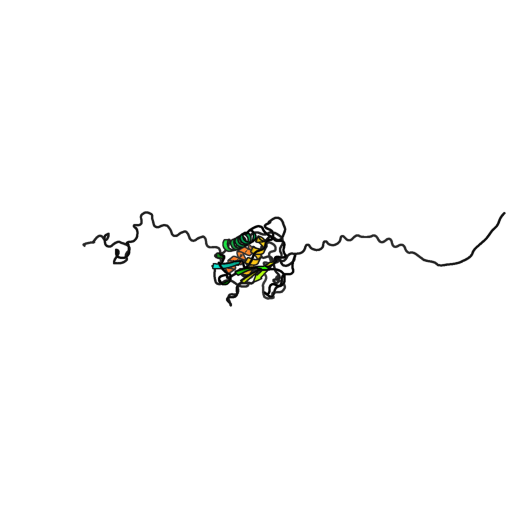
ATOM 1034 C CA . LEU A 1 133 ? 11.746 -3.693 -4.615 1.00 94.69 133 LEU A CA 1
ATOM 1035 C C . LEU A 1 133 ? 11.242 -2.580 -3.688 1.00 94.69 133 LEU A C 1
ATOM 1037 O O . LEU A 1 133 ? 11.072 -1.431 -4.108 1.00 94.69 133 LEU A O 1
ATOM 1041 N N . ALA A 1 134 ? 10.911 -2.937 -2.453 1.00 96.88 134 ALA A N 1
ATOM 1042 C CA . ALA A 1 134 ? 10.286 -2.066 -1.476 1.00 96.88 134 ALA A CA 1
ATOM 1043 C C . ALA A 1 134 ? 10.452 -2.648 -0.064 1.00 96.88 134 ALA A C 1
ATOM 1045 O O . ALA A 1 134 ? 10.943 -3.760 0.113 1.00 96.88 134 ALA A O 1
ATOM 1046 N N . HIS A 1 135 ? 10.046 -1.893 0.953 1.00 94.94 135 HIS A N 1
ATOM 1047 C CA . HIS A 1 135 ? 9.817 -2.448 2.284 1.00 94.94 135 HIS A CA 1
ATOM 1048 C C . HIS A 1 135 ? 8.763 -1.664 3.050 1.00 94.94 135 HIS A C 1
ATOM 1050 O O . HIS A 1 135 ? 8.545 -0.467 2.829 1.00 94.94 135 HIS A O 1
ATOM 1056 N N . ALA A 1 136 ? 8.155 -2.327 4.025 1.00 95.12 136 ALA A N 1
ATOM 1057 C CA . ALA A 1 136 ? 7.234 -1.718 4.963 1.00 95.12 136 ALA A CA 1
ATOM 1058 C C . ALA A 1 136 ? 7.461 -2.221 6.389 1.00 95.12 136 ALA A C 1
ATOM 1060 O O . ALA A 1 136 ? 7.898 -3.349 6.621 1.00 95.12 136 ALA A O 1
ATOM 1061 N N . SER A 1 137 ? 7.121 -1.380 7.367 1.00 92.00 137 SER A N 1
ATOM 1062 C CA . SER A 1 137 ? 7.065 -1.805 8.763 1.00 92.00 137 SER A CA 1
ATOM 1063 C C . SER A 1 137 ? 5.677 -2.321 9.142 1.00 92.00 137 SER A C 1
ATOM 1065 O O . SER A 1 137 ? 4.653 -1.975 8.551 1.00 92.00 137 SER A O 1
ATOM 1067 N N . PHE A 1 138 ? 5.637 -3.166 10.168 1.00 91.88 138 PHE A N 1
ATOM 1068 C CA . PHE A 1 138 ? 4.385 -3.641 10.744 1.00 91.88 138 PHE A CA 1
ATOM 1069 C C . PHE A 1 138 ? 3.770 -2.592 11.678 1.00 91.88 138 PHE A C 1
ATOM 1071 O O . PHE A 1 138 ? 4.512 -1.857 12.337 1.00 91.88 138 PHE A O 1
ATOM 1078 N N . PRO A 1 139 ? 2.433 -2.569 11.840 1.00 90.12 139 PRO A N 1
ATOM 1079 C CA . PRO A 1 139 ? 1.785 -1.802 12.900 1.00 90.12 139 PRO A CA 1
ATOM 1080 C C . PRO A 1 139 ? 2.408 -2.104 14.260 1.00 90.12 139 PRO A C 1
ATOM 1082 O O . PRO A 1 139 ? 2.617 -3.268 14.603 1.00 90.12 139 PRO A O 1
ATOM 1085 N N . ASN A 1 140 ? 2.650 -1.090 15.079 1.00 82.38 140 ASN A N 1
ATOM 1086 C CA . ASN A 1 140 ? 3.076 -1.303 16.455 1.00 82.38 140 ASN A CA 1
ATOM 1087 C C . ASN A 1 140 ? 1.990 -0.799 17.411 1.00 82.38 140 ASN A C 1
ATOM 1089 O O . ASN A 1 140 ? 1.870 0.403 17.600 1.00 82.38 140 ASN A O 1
ATOM 1093 N N . PRO A 1 141 ? 1.199 -1.676 18.055 1.00 73.94 141 PRO A N 1
ATOM 1094 C CA . PRO A 1 141 ? 0.167 -1.231 18.994 1.00 73.94 141 PRO A CA 1
ATOM 1095 C C . PRO A 1 141 ? 0.749 -0.743 20.334 1.00 73.94 141 PRO A C 1
ATOM 1097 O O . PRO A 1 141 ? 0.010 -0.298 21.211 1.00 73.94 141 PRO A O 1
ATOM 1100 N N . TYR A 1 142 ? 2.064 -0.871 20.543 1.00 75.75 142 TYR A N 1
ATOM 1101 C CA . TYR A 1 142 ? 2.720 -0.551 21.811 1.00 75.75 142 TYR A CA 1
ATOM 1102 C C . TYR A 1 142 ? 3.401 0.821 21.822 1.00 75.75 142 TYR A C 1
ATOM 1104 O O . TYR A 1 142 ? 3.801 1.285 22.894 1.00 75.75 142 TYR A O 1
ATOM 1112 N N . ASP A 1 143 ? 3.520 1.482 20.671 1.00 78.94 143 ASP A N 1
ATOM 1113 C CA . ASP A 1 143 ? 3.949 2.871 20.574 1.00 78.94 143 ASP A CA 1
ATOM 1114 C C . ASP A 1 143 ? 3.210 3.607 19.449 1.00 78.94 143 ASP A C 1
ATOM 1116 O O . ASP A 1 143 ? 2.499 3.014 18.651 1.00 78.94 143 ASP A O 1
ATOM 1120 N N . ASN A 1 144 ? 3.345 4.932 19.416 1.00 76.38 144 ASN A N 1
ATOM 1121 C CA . ASN A 1 144 ? 2.726 5.763 18.383 1.00 76.38 144 ASN A CA 1
ATOM 1122 C C . ASN A 1 144 ? 3.711 6.030 17.232 1.00 76.38 144 ASN A C 1
ATOM 1124 O O . ASN A 1 144 ? 3.750 7.148 16.711 1.00 76.38 144 ASN A O 1
ATOM 1128 N N . SER A 1 145 ? 4.595 5.076 16.916 1.00 86.12 145 SER A N 1
ATOM 1129 C CA . SER A 1 145 ? 5.474 5.221 15.755 1.00 86.12 145 SER A CA 1
ATOM 1130 C C . SER A 1 145 ? 4.656 5.125 14.468 1.00 86.12 145 SER A C 1
ATOM 1132 O O . SER A 1 145 ? 3.693 4.368 14.378 1.00 86.12 145 SER A O 1
ATOM 1134 N N . GLN A 1 146 ? 5.019 5.942 13.480 1.00 92.00 146 GLN A N 1
ATOM 1135 C CA . GLN A 1 146 ? 4.404 5.857 12.160 1.00 92.00 146 GLN A CA 1
ATOM 1136 C C . GLN A 1 146 ? 4.928 4.613 11.455 1.00 92.00 146 GLN A C 1
ATOM 1138 O O . GLN A 1 146 ? 6.127 4.326 11.507 1.00 92.00 146 GLN A O 1
ATOM 1143 N N . VAL A 1 147 ? 4.032 3.909 10.775 1.00 95.56 147 VAL A N 1
ATOM 1144 C CA . VAL A 1 147 ? 4.418 2.832 9.873 1.00 95.56 147 VAL A CA 1
ATOM 1145 C C . VAL A 1 147 ? 5.009 3.446 8.610 1.00 95.56 147 VAL A C 1
ATOM 1147 O O . VAL A 1 147 ? 4.478 4.420 8.077 1.00 95.56 147 VAL A O 1
ATOM 1150 N N . ILE A 1 148 ? 6.119 2.890 8.141 1.00 96.00 148 ILE A N 1
ATOM 1151 C CA . ILE A 1 148 ? 6.770 3.324 6.907 1.00 96.00 148 ILE A CA 1
ATOM 1152 C C . ILE A 1 148 ? 6.424 2.361 5.780 1.00 96.00 148 ILE A C 1
ATOM 1154 O O . ILE A 1 148 ? 6.249 1.165 6.006 1.00 96.00 148 ILE A O 1
ATOM 1158 N N . LEU A 1 149 ? 6.332 2.903 4.573 1.00 98.06 149 LEU A N 1
ATOM 1159 C CA . LEU A 1 149 ? 6.236 2.161 3.329 1.00 98.06 149 LEU A CA 1
ATOM 1160 C C . LEU A 1 149 ? 7.149 2.862 2.324 1.00 98.06 149 LEU A C 1
ATOM 1162 O O . LEU A 1 149 ? 6.862 3.981 1.886 1.00 98.06 149 LEU A O 1
ATOM 1166 N N . HIS A 1 150 ? 8.267 2.226 2.000 1.00 98.56 150 HIS A N 1
ATOM 1167 C CA . HIS A 1 150 ? 9.282 2.763 1.106 1.00 98.56 150 HIS A CA 1
ATOM 1168 C C . HIS A 1 150 ? 9.374 1.931 -0.169 1.00 98.56 150 HIS A C 1
ATOM 1170 O O . HIS A 1 150 ? 9.342 0.708 -0.120 1.00 98.56 150 HIS A O 1
ATOM 1176 N N . PHE A 1 151 ? 9.532 2.602 -1.305 1.00 98.50 151 PHE A N 1
ATOM 1177 C CA . PHE A 1 151 ? 9.829 1.983 -2.596 1.00 98.50 151 PHE A CA 1
ATOM 1178 C C . PHE A 1 151 ? 11.240 2.375 -3.041 1.00 98.50 151 PHE A C 1
ATOM 1180 O O . PHE A 1 151 ? 11.604 3.552 -2.901 1.00 98.50 151 PHE A O 1
ATOM 1187 N N . ASP A 1 152 ? 12.005 1.438 -3.612 1.00 97.88 152 ASP A N 1
ATOM 1188 C CA . ASP A 1 152 ? 13.307 1.768 -4.200 1.00 97.88 152 ASP A CA 1
ATOM 1189 C C . ASP A 1 152 ? 13.111 2.547 -5.510 1.00 97.88 152 ASP A C 1
ATOM 1191 O O . ASP A 1 152 ? 12.633 2.032 -6.520 1.00 97.88 152 ASP A O 1
ATOM 1195 N N . ASP A 1 153 ? 13.487 3.823 -5.517 1.00 97.31 153 ASP A N 1
ATOM 1196 C CA . ASP A 1 153 ? 13.386 4.696 -6.687 1.00 97.31 153 ASP A CA 1
ATOM 1197 C C . ASP A 1 153 ? 14.509 4.450 -7.717 1.00 97.31 153 ASP A C 1
ATOM 1199 O O . ASP A 1 153 ? 14.550 5.100 -8.763 1.00 97.31 153 ASP A O 1
ATOM 1203 N N . GLU A 1 154 ? 15.428 3.508 -7.464 1.00 95.88 154 GLU A N 1
ATOM 1204 C CA . GLU A 1 154 ? 16.341 2.971 -8.483 1.00 95.88 154 GLU A CA 1
ATOM 1205 C C . GLU A 1 154 ? 15.733 1.796 -9.273 1.00 95.88 154 GLU A C 1
ATOM 1207 O O . GLU A 1 154 ? 16.291 1.405 -10.308 1.00 95.88 154 GLU A O 1
ATOM 1212 N N . GLU A 1 155 ? 14.567 1.287 -8.861 1.00 94.88 155 GLU A N 1
ATOM 1213 C CA . GLU A 1 155 ? 13.819 0.288 -9.620 1.00 94.88 155 GLU A CA 1
ATOM 1214 C C . GLU A 1 155 ? 13.036 0.884 -10.779 1.00 94.88 155 GLU A C 1
ATOM 1216 O O . GLU A 1 155 ? 12.624 2.040 -10.757 1.00 94.88 155 GLU A O 1
ATOM 1221 N N . ARG A 1 156 ? 12.801 0.077 -11.820 1.00 93.00 156 ARG A N 1
ATOM 1222 C CA . ARG A 1 156 ? 12.051 0.511 -13.008 1.00 93.00 156 ARG A CA 1
ATOM 1223 C C . ARG A 1 156 ? 10.552 0.248 -12.850 1.00 93.00 156 ARG A C 1
ATOM 1225 O O . ARG A 1 156 ? 10.044 -0.763 -13.350 1.00 93.00 156 ARG A O 1
ATOM 1232 N N . TRP A 1 157 ? 9.845 1.199 -12.254 1.00 95.06 157 TRP A N 1
ATOM 1233 C CA . TRP A 1 157 ? 8.403 1.115 -12.011 1.00 95.06 157 TRP A CA 1
ATOM 1234 C C . TRP A 1 157 ? 7.569 1.232 -13.284 1.00 95.06 157 TRP A C 1
ATOM 1236 O O . TRP A 1 157 ? 7.832 2.057 -14.163 1.00 95.06 157 TRP A O 1
ATOM 1246 N N . VAL A 1 158 ? 6.530 0.401 -13.388 1.00 94.38 158 VAL A N 1
ATOM 1247 C CA . VAL A 1 158 ? 5.552 0.461 -14.481 1.00 94.38 158 VAL A CA 1
ATOM 1248 C C . VAL A 1 158 ? 4.114 0.342 -13.973 1.00 94.38 158 VAL A C 1
ATOM 1250 O O . VAL A 1 158 ? 3.849 -0.294 -12.957 1.00 94.38 158 VAL A O 1
ATOM 1253 N N . ASP A 1 159 ? 3.173 0.889 -14.746 1.00 93.81 159 ASP A N 1
ATOM 1254 C CA . ASP A 1 159 ? 1.760 0.491 -14.741 1.00 93.81 159 ASP A CA 1
ATOM 1255 C C . ASP A 1 159 ? 1.565 -0.590 -15.821 1.00 93.81 159 ASP A C 1
ATOM 1257 O O . ASP A 1 159 ? 1.252 -0.280 -16.975 1.00 93.81 159 ASP A O 1
ATOM 1261 N N . SER A 1 160 ? 1.847 -1.865 -15.520 1.00 87.12 160 SER A N 1
ATOM 1262 C CA . SER A 1 160 ? 1.707 -2.926 -16.528 1.00 87.12 160 SER A CA 1
ATOM 1263 C C . SER A 1 160 ? 1.409 -4.303 -15.956 1.00 87.12 160 SER A C 1
ATOM 1265 O O . SER A 1 160 ? 2.098 -4.803 -15.081 1.00 87.12 160 SER A O 1
ATOM 1267 N N . GLU A 1 161 ? 0.462 -4.994 -16.589 1.00 82.31 161 GLU A N 1
ATOM 1268 C CA . GLU A 1 161 ? 0.102 -6.384 -16.273 1.00 82.31 161 GLU A CA 1
ATOM 1269 C C . GLU A 1 161 ? 0.879 -7.417 -17.100 1.00 82.31 161 GLU A C 1
ATOM 1271 O O . GLU A 1 161 ? 0.595 -8.611 -17.049 1.00 82.31 161 GLU A O 1
ATOM 1276 N N . THR A 1 162 ? 1.835 -6.975 -17.924 1.00 66.44 162 THR A N 1
ATOM 1277 C CA . THR A 1 162 ? 2.359 -7.830 -19.001 1.00 66.44 162 THR A CA 1
ATOM 1278 C C . THR A 1 162 ? 3.814 -8.248 -18.862 1.00 66.44 162 THR A C 1
ATOM 1280 O O . THR A 1 162 ? 4.152 -9.198 -19.560 1.00 66.44 162 THR A O 1
ATOM 1283 N N . ARG A 1 163 ? 4.618 -7.590 -17.997 1.00 65.38 163 ARG A N 1
ATOM 1284 C CA . ARG A 1 163 ? 5.957 -7.900 -17.405 1.00 65.38 163 ARG A CA 1
ATOM 1285 C C . ARG A 1 163 ? 6.537 -6.590 -16.806 1.00 65.38 163 ARG A C 1
ATOM 1287 O O . ARG A 1 163 ? 5.978 -5.528 -17.077 1.00 65.38 163 ARG A O 1
ATOM 1294 N N . ASN A 1 164 ? 7.687 -6.659 -16.118 1.00 80.88 164 ASN A N 1
ATOM 1295 C CA . ASN A 1 164 ? 8.370 -5.590 -15.346 1.00 80.88 164 ASN A CA 1
ATOM 1296 C C . ASN A 1 164 ? 7.807 -5.397 -13.931 1.00 80.88 164 ASN A C 1
ATOM 1298 O O . ASN A 1 164 ? 6.776 -5.976 -13.618 1.00 80.88 164 ASN A O 1
ATOM 1302 N N . VAL A 1 165 ? 8.505 -4.602 -13.113 1.00 89.94 165 VAL A N 1
ATOM 1303 C CA . VAL A 1 165 ? 8.145 -4.290 -11.724 1.00 89.94 165 VAL A CA 1
ATOM 1304 C C . VAL A 1 165 ? 6.881 -3.428 -11.702 1.00 89.94 165 VAL A C 1
ATOM 1306 O O . VAL A 1 165 ? 6.912 -2.209 -11.883 1.00 89.94 165 VAL A O 1
ATOM 1309 N N . ASP A 1 166 ? 5.741 -4.096 -11.558 1.00 95.69 166 ASP A N 1
ATOM 1310 C CA . ASP A 1 166 ? 4.434 -3.451 -11.511 1.00 95.69 166 ASP A CA 1
ATOM 1311 C C . ASP A 1 166 ? 4.182 -2.787 -10.155 1.00 95.69 166 ASP A C 1
ATOM 1313 O O . ASP A 1 166 ? 4.036 -3.478 -9.145 1.00 95.69 166 ASP A O 1
ATOM 1317 N N . LEU A 1 167 ? 4.062 -1.456 -10.144 1.00 97.38 167 LEU A N 1
ATOM 1318 C CA . LEU A 1 167 ? 3.950 -0.690 -8.901 1.00 97.38 167 LEU A CA 1
ATOM 1319 C C . LEU A 1 167 ? 2.703 -1.058 -8.093 1.00 97.38 167 LEU A C 1
ATOM 1321 O O . LEU A 1 167 ? 2.776 -1.149 -6.876 1.00 97.38 167 LEU A O 1
ATOM 1325 N N . LEU A 1 168 ? 1.560 -1.307 -8.739 1.00 97.75 168 LEU A N 1
ATOM 1326 C CA . LEU A 1 168 ? 0.347 -1.670 -8.000 1.00 97.75 168 LEU A CA 1
ATOM 1327 C C . LEU A 1 168 ? 0.488 -3.018 -7.297 1.00 97.75 168 LEU A C 1
ATOM 1329 O O . LEU A 1 168 ? -0.006 -3.172 -6.186 1.00 97.75 168 LEU A O 1
ATOM 1333 N N . THR A 1 169 ? 1.158 -3.974 -7.938 1.00 97.50 169 THR A N 1
ATOM 1334 C CA . THR A 1 169 ? 1.430 -5.288 -7.351 1.00 97.50 169 THR A CA 1
ATOM 1335 C C . THR A 1 169 ? 2.322 -5.157 -6.116 1.00 97.50 169 THR A C 1
ATOM 1337 O O . THR A 1 169 ? 1.958 -5.648 -5.053 1.00 97.50 169 THR A O 1
ATOM 1340 N N . VAL A 1 170 ? 3.448 -4.443 -6.232 1.00 97.75 170 VAL A N 1
ATOM 1341 C CA . VAL A 1 170 ? 4.376 -4.238 -5.105 1.00 97.75 170 VAL A CA 1
ATOM 1342 C C . VAL A 1 170 ? 3.725 -3.422 -3.995 1.00 97.75 170 VAL A C 1
ATOM 1344 O O . VAL A 1 170 ? 3.727 -3.844 -2.848 1.00 97.75 170 VAL A O 1
ATOM 1347 N N . ALA A 1 171 ? 3.060 -2.313 -4.325 1.00 98.56 171 ALA A N 1
ATOM 1348 C CA . ALA A 1 171 ? 2.352 -1.506 -3.336 1.00 98.56 171 ALA A CA 1
ATOM 1349 C C . ALA A 1 171 ? 1.286 -2.317 -2.588 1.00 98.56 171 ALA A C 1
ATOM 1351 O O . ALA A 1 171 ? 1.122 -2.152 -1.385 1.00 98.56 171 ALA A O 1
ATOM 1352 N N . ALA A 1 172 ? 0.551 -3.193 -3.278 1.00 98.56 172 ALA A N 1
ATOM 1353 C CA . ALA A 1 172 ? -0.453 -4.024 -2.629 1.00 98.56 172 ALA A CA 1
ATOM 1354 C C . ALA A 1 172 ? 0.182 -5.042 -1.668 1.00 98.56 172 ALA A C 1
ATOM 1356 O O . ALA A 1 172 ? -0.376 -5.238 -0.589 1.00 98.56 172 ALA A O 1
ATOM 1357 N N . HIS A 1 173 ? 1.333 -5.623 -2.023 1.00 98.19 173 HIS A N 1
ATOM 1358 C CA . HIS A 1 173 ? 2.120 -6.493 -1.143 1.00 98.19 173 HIS A CA 1
ATOM 1359 C C . HIS A 1 173 ? 2.581 -5.746 0.118 1.00 98.19 173 HIS A C 1
ATOM 1361 O O . HIS A 1 173 ? 2.209 -6.118 1.229 1.00 98.19 173 HIS A O 1
ATOM 1367 N N . GLU A 1 174 ? 3.279 -4.621 -0.047 1.00 98.19 174 GLU A N 1
ATOM 1368 C CA . GLU A 1 174 ? 3.793 -3.836 1.082 1.00 98.19 174 GLU A CA 1
ATOM 1369 C C . GLU A 1 174 ? 2.680 -3.309 1.989 1.00 98.19 174 GLU A C 1
ATOM 1371 O O . GLU A 1 174 ? 2.800 -3.318 3.214 1.00 98.19 174 GLU A O 1
ATOM 1376 N N . ILE A 1 175 ? 1.543 -2.893 1.417 1.00 98.62 175 ILE A N 1
ATOM 1377 C CA . ILE A 1 175 ? 0.390 -2.494 2.229 1.00 98.62 175 ILE A CA 1
ATOM 1378 C C . ILE A 1 175 ? -0.087 -3.671 3.084 1.00 98.62 175 ILE A C 1
ATOM 1380 O O . ILE A 1 175 ? -0.459 -3.446 4.232 1.00 98.62 175 ILE A O 1
ATOM 1384 N N . GLY A 1 176 ? -0.017 -4.915 2.607 1.00 97.75 176 GLY A N 1
ATOM 1385 C CA . GLY A 1 176 ? -0.293 -6.086 3.438 1.00 97.75 176 GLY A CA 1
ATOM 1386 C C . GLY A 1 176 ? 0.566 -6.117 4.709 1.00 97.75 176 GLY A C 1
ATOM 1387 O O . GLY A 1 176 ? 0.023 -6.265 5.808 1.00 97.75 176 GLY A O 1
ATOM 1388 N N . HIS A 1 177 ? 1.871 -5.856 4.599 1.00 96.31 177 HIS A N 1
ATOM 1389 C CA . HIS A 1 177 ? 2.760 -5.710 5.759 1.00 96.31 177 HIS A CA 1
ATOM 1390 C C . HIS A 1 177 ? 2.346 -4.551 6.673 1.00 96.31 177 HIS A C 1
ATOM 1392 O O . HIS A 1 177 ? 2.222 -4.747 7.885 1.00 96.31 177 HIS A O 1
ATOM 1398 N N . THR A 1 178 ? 1.988 -3.388 6.113 1.00 96.88 178 THR A N 1
ATOM 1399 C CA . THR A 1 178 ? 1.453 -2.262 6.911 1.00 96.88 178 THR A CA 1
ATOM 1400 C C . THR A 1 178 ? 0.131 -2.581 7.610 1.00 96.88 178 THR A C 1
ATOM 1402 O O . THR A 1 178 ? -0.290 -1.836 8.489 1.00 96.88 178 THR A O 1
ATOM 1405 N N . LEU A 1 179 ? -0.551 -3.666 7.239 1.00 96.06 179 LEU A N 1
ATOM 1406 C CA . LEU A 1 179 ? -1.768 -4.161 7.883 1.00 96.06 179 LEU A CA 1
ATOM 1407 C C . LEU A 1 179 ? -1.502 -5.340 8.827 1.00 96.06 179 LEU A C 1
ATOM 1409 O O . LEU A 1 179 ? -2.437 -5.884 9.411 1.00 96.06 179 LEU A O 1
ATOM 1413 N N . GLY A 1 180 ? -0.237 -5.718 9.014 1.00 92.69 180 GLY A N 1
ATOM 1414 C CA . GLY A 1 180 ? 0.162 -6.765 9.946 1.00 92.69 180 GLY A CA 1
ATOM 1415 C C . GLY A 1 180 ? 0.321 -8.152 9.333 1.00 92.69 180 GLY A C 1
ATOM 1416 O O . GLY A 1 180 ? 0.473 -9.115 10.082 1.00 92.69 180 GLY A O 1
ATOM 1417 N N . LEU A 1 181 ? 0.268 -8.284 8.009 1.00 92.81 181 LEU A N 1
ATOM 1418 C CA . LEU A 1 181 ? 0.363 -9.568 7.318 1.00 92.81 181 LEU A CA 1
ATOM 1419 C C . LEU A 1 181 ? 1.816 -9.993 7.129 1.00 92.81 181 LEU A C 1
ATOM 1421 O O . LEU A 1 181 ? 2.587 -9.236 6.558 1.00 92.81 181 LEU A O 1
ATOM 1425 N N . ALA A 1 182 ? 2.193 -11.197 7.556 1.00 89.88 182 ALA A N 1
ATOM 1426 C CA . ALA A 1 182 ? 3.461 -11.805 7.146 1.00 89.88 182 ALA A CA 1
ATOM 1427 C C . ALA A 1 182 ? 3.412 -12.277 5.682 1.00 89.88 182 ALA A C 1
ATOM 1429 O O . ALA A 1 182 ? 2.350 -12.285 5.054 1.00 89.88 182 ALA A O 1
ATOM 1430 N N . HIS A 1 183 ? 4.549 -12.742 5.156 1.00 90.50 183 HIS A N 1
ATOM 1431 C CA . HIS A 1 183 ? 4.542 -13.455 3.881 1.00 90.50 183 HIS A CA 1
ATOM 1432 C C . HIS A 1 183 ? 3.690 -14.729 3.949 1.00 90.50 183 HIS A C 1
ATOM 1434 O O . HIS A 1 183 ? 3.659 -15.439 4.957 1.00 90.50 183 HIS A O 1
ATOM 1440 N N . SER A 1 184 ? 3.034 -15.040 2.836 1.00 90.12 184 SER A N 1
ATOM 1441 C CA . SER A 1 184 ? 2.346 -16.308 2.610 1.00 90.12 184 SER A CA 1
ATOM 1442 C C . SER A 1 184 ? 3.316 -17.387 2.125 1.00 90.12 184 SER A C 1
ATOM 1444 O O . SER A 1 184 ? 4.303 -17.110 1.439 1.00 90.12 184 SER A O 1
ATOM 1446 N N . SER A 1 185 ? 3.001 -18.644 2.443 1.00 86.94 185 SER A N 1
ATOM 1447 C CA . SER A 1 185 ? 3.657 -19.821 1.867 1.00 86.94 185 SER A CA 1
ATOM 1448 C C . SER A 1 185 ? 3.007 -20.294 0.558 1.00 86.94 185 SER A C 1
ATOM 1450 O O . SER A 1 185 ? 3.582 -21.147 -0.125 1.00 86.94 185 SER A O 1
ATOM 1452 N N . ASP A 1 186 ? 1.844 -19.748 0.174 1.00 88.94 186 ASP A N 1
ATOM 1453 C CA . ASP A 1 186 ? 1.219 -20.021 -1.122 1.00 88.94 186 ASP A CA 1
ATOM 1454 C C . ASP A 1 186 ? 1.928 -19.208 -2.221 1.00 88.94 186 ASP A C 1
ATOM 1456 O O . ASP A 1 186 ? 1.837 -17.982 -2.229 1.00 88.94 186 ASP A O 1
ATOM 1460 N N . PRO A 1 187 ? 2.595 -19.851 -3.200 1.00 89.75 187 PRO A N 1
ATOM 1461 C CA . PRO A 1 187 ? 3.269 -19.148 -4.293 1.00 89.75 187 PRO A CA 1
ATOM 1462 C C . PRO A 1 187 ? 2.325 -18.377 -5.228 1.00 89.75 187 PRO A C 1
ATOM 1464 O O . PRO A 1 187 ? 2.802 -17.654 -6.101 1.00 89.75 187 PRO A O 1
ATOM 1467 N N . ASN A 1 188 ? 1.008 -18.560 -5.100 1.00 91.00 188 ASN A N 1
ATOM 1468 C CA . ASN A 1 188 ? 0.003 -17.815 -5.855 1.00 91.00 188 ASN A CA 1
ATOM 1469 C C . ASN A 1 188 ? -0.594 -16.644 -5.063 1.00 91.00 188 ASN A C 1
ATOM 1471 O O . ASN A 1 188 ? -1.406 -15.914 -5.629 1.00 91.00 188 ASN A O 1
ATOM 1475 N N . ALA A 1 189 ? -0.240 -16.471 -3.787 1.00 94.62 189 ALA A N 1
ATOM 1476 C CA . ALA A 1 189 ? -0.704 -15.350 -2.983 1.00 94.62 189 ALA A CA 1
ATOM 1477 C C . ALA A 1 189 ? 0.003 -14.051 -3.380 1.00 94.62 189 ALA A C 1
ATOM 1479 O O . ALA A 1 189 ? 1.154 -14.059 -3.825 1.00 94.62 189 ALA A O 1
ATOM 1480 N N . LEU A 1 190 ? -0.682 -12.918 -3.210 1.00 96.06 190 LEU A N 1
ATOM 1481 C CA . LEU A 1 190 ? -0.053 -11.608 -3.344 1.00 96.06 190 LEU A CA 1
ATOM 1482 C C . LEU A 1 190 ? 1.065 -11.458 -2.310 1.00 96.06 190 LEU A C 1
ATOM 1484 O O . LEU A 1 190 ? 2.143 -10.991 -2.664 1.00 96.06 190 LEU A O 1
ATOM 1488 N N . MET A 1 191 ? 0.832 -11.915 -1.077 1.00 95.19 191 MET A N 1
ATOM 1489 C CA . MET A 1 191 ? 1.798 -11.865 0.020 1.00 95.19 191 MET A CA 1
ATOM 1490 C C . MET A 1 191 ? 2.917 -12.914 -0.071 1.00 95.19 191 MET A C 1
ATOM 1492 O O . MET A 1 191 ? 3.652 -13.104 0.892 1.00 95.19 191 MET A O 1
ATOM 1496 N N . PHE A 1 192 ? 3.090 -13.630 -1.185 1.00 92.38 192 PHE A N 1
ATOM 1497 C CA . PHE A 1 192 ? 4.245 -14.518 -1.339 1.00 92.38 192 PHE A CA 1
ATOM 1498 C C . PHE A 1 192 ? 5.556 -13.718 -1.401 1.00 92.38 192 PHE A C 1
ATOM 1500 O O . PHE A 1 192 ? 5.645 -12.744 -2.139 1.00 92.38 192 PHE A O 1
ATOM 1507 N N . ALA A 1 193 ? 6.600 -14.170 -0.700 1.00 88.75 193 ALA A N 1
ATOM 1508 C CA . ALA A 1 193 ? 7.852 -13.419 -0.506 1.00 88.75 193 ALA A CA 1
ATOM 1509 C C . ALA A 1 193 ? 8.612 -13.034 -1.796 1.00 88.75 193 ALA A C 1
ATOM 1511 O O . ALA A 1 193 ? 9.463 -12.148 -1.796 1.00 88.75 193 ALA A O 1
ATOM 1512 N N . SER A 1 194 ? 8.380 -13.737 -2.910 1.00 88.62 194 SER A N 1
ATOM 1513 C CA . SER A 1 194 ? 9.071 -13.470 -4.179 1.00 88.62 194 SER A CA 1
ATOM 1514 C C . SER A 1 194 ? 8.140 -12.880 -5.226 1.00 88.62 194 SER A C 1
ATOM 1516 O O . SER A 1 194 ? 7.071 -13.426 -5.510 1.00 88.62 194 SER A O 1
ATOM 1518 N N . TYR A 1 195 ? 8.610 -11.830 -5.892 1.00 89.31 195 TYR A N 1
ATOM 1519 C CA . TYR A 1 195 ? 7.918 -11.235 -7.020 1.00 89.31 195 TYR A CA 1
ATOM 1520 C C . TYR A 1 195 ? 8.001 -12.162 -8.239 1.00 89.31 195 TYR A C 1
ATOM 1522 O O . TYR A 1 195 ? 9.078 -12.471 -8.754 1.00 89.31 195 TYR A O 1
ATOM 1530 N N . SER A 1 196 ? 6.844 -12.607 -8.728 1.00 88.94 196 SER A N 1
ATOM 1531 C CA . SER A 1 196 ? 6.737 -13.508 -9.887 1.00 88.94 196 SER A CA 1
ATOM 1532 C C . SER A 1 196 ? 6.106 -12.849 -11.120 1.00 88.94 196 SER A C 1
ATOM 1534 O O . SER A 1 196 ? 5.921 -13.496 -12.156 1.00 88.94 196 SER A O 1
ATOM 1536 N N . GLY A 1 197 ? 5.831 -11.546 -11.040 1.00 89.81 197 GLY A N 1
ATOM 1537 C CA . GLY A 1 197 ? 5.165 -10.764 -12.073 1.00 89.81 197 GLY A CA 1
ATOM 1538 C C . GLY A 1 197 ? 3.943 -10.018 -11.535 1.00 89.81 197 GLY A C 1
ATOM 1539 O O . GLY A 1 197 ? 3.636 -10.105 -10.348 1.00 89.81 197 GLY A O 1
ATOM 1540 N N . PRO A 1 198 ? 3.241 -9.275 -12.405 1.00 91.62 198 PRO A N 1
ATOM 1541 C CA . PRO A 1 198 ? 2.084 -8.492 -11.996 1.00 91.62 198 PRO A CA 1
ATOM 1542 C C . PRO A 1 198 ? 0.968 -9.371 -11.418 1.00 91.62 198 PRO A C 1
ATOM 1544 O O . PRO A 1 198 ? 0.517 -10.318 -12.065 1.00 91.62 198 PRO A O 1
ATOM 1547 N N . HIS A 1 199 ? 0.494 -9.017 -10.226 1.00 92.12 199 HIS A N 1
ATOM 1548 C CA . HIS A 1 199 ? -0.592 -9.672 -9.508 1.00 92.12 199 HIS A CA 1
ATOM 1549 C C . HIS A 1 199 ? -1.460 -8.598 -8.832 1.00 92.12 199 HIS A C 1
ATOM 1551 O O . HIS A 1 199 ? -1.205 -8.148 -7.724 1.00 92.12 199 HIS A O 1
ATOM 1557 N N . ARG A 1 200 ? -2.497 -8.140 -9.538 1.00 94.25 200 ARG A N 1
ATOM 1558 C CA . ARG A 1 200 ? -3.315 -6.974 -9.147 1.00 94.25 200 ARG A CA 1
ATOM 1559 C C . ARG A 1 200 ? -4.609 -7.339 -8.411 1.00 94.25 200 ARG A C 1
ATOM 1561 O O . ARG A 1 200 ? -5.619 -6.645 -8.533 1.00 94.25 200 ARG A O 1
ATOM 1568 N N . SER A 1 201 ? -4.598 -8.461 -7.703 1.00 95.75 201 SER A N 1
ATOM 1569 C CA . SER A 1 201 ? -5.742 -9.025 -6.986 1.00 95.75 201 SER A CA 1
ATOM 1570 C C . SER A 1 201 ? -5.277 -9.719 -5.715 1.00 95.75 201 SER A C 1
ATOM 1572 O O . SER A 1 201 ? -4.135 -10.155 -5.640 1.00 95.75 201 SER A O 1
ATOM 1574 N N . LEU A 1 202 ? -6.179 -9.847 -4.745 1.00 96.94 202 LEU A N 1
ATOM 1575 C CA . LEU A 1 202 ? -5.953 -10.661 -3.555 1.00 96.94 202 LEU A CA 1
ATOM 1576 C C . LEU A 1 202 ? -6.368 -12.107 -3.849 1.00 96.94 202 LEU A C 1
ATOM 1578 O O . LEU A 1 202 ? -7.437 -12.331 -4.426 1.00 96.94 202 LEU A O 1
ATOM 1582 N N . SER A 1 203 ? -5.530 -13.067 -3.469 1.00 96.19 203 SER A N 1
ATOM 1583 C CA . SER A 1 203 ? -5.870 -14.491 -3.487 1.00 96.19 203 SER A CA 1
ATOM 1584 C C . SER A 1 203 ? -6.794 -14.855 -2.320 1.00 96.19 203 SER A C 1
ATOM 1586 O O . SER A 1 203 ? -6.983 -14.072 -1.387 1.00 96.19 203 SER A O 1
ATOM 1588 N N . ASP A 1 204 ? -7.349 -16.068 -2.342 1.00 95.31 204 ASP A N 1
ATOM 1589 C CA . ASP A 1 204 ? -8.163 -16.570 -1.230 1.00 95.31 204 ASP A CA 1
ATOM 1590 C C . ASP A 1 204 ? -7.367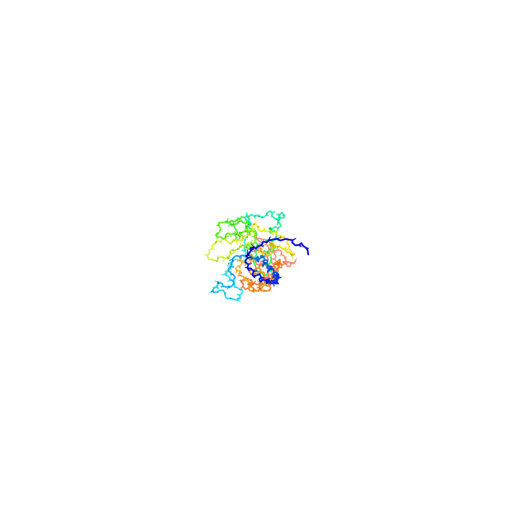 -16.634 0.090 1.00 95.31 204 ASP A C 1
ATOM 1592 O O . ASP A 1 204 ? -7.948 -16.414 1.154 1.00 95.31 204 ASP A O 1
ATOM 1596 N N . ASP A 1 205 ? -6.053 -16.888 0.029 1.00 93.88 205 ASP A N 1
ATOM 1597 C CA . ASP A 1 205 ? -5.165 -16.906 1.199 1.00 93.88 205 ASP A CA 1
ATOM 1598 C C . ASP A 1 205 ? -4.979 -15.497 1.783 1.00 93.88 205 ASP A C 1
ATOM 1600 O O . ASP A 1 205 ? -5.208 -15.286 2.976 1.00 93.88 205 ASP A O 1
ATOM 1604 N N . ASP A 1 206 ? -4.705 -14.505 0.925 1.00 96.56 206 ASP A N 1
ATOM 1605 C CA . ASP A 1 206 ? -4.578 -13.098 1.332 1.00 96.56 206 ASP A CA 1
ATOM 1606 C C . ASP A 1 206 ? -5.880 -12.592 1.986 1.00 96.56 206 ASP A C 1
ATOM 1608 O O . ASP A 1 206 ? -5.858 -11.927 3.028 1.00 96.56 206 ASP A O 1
ATOM 1612 N N . ILE A 1 207 ? -7.034 -12.932 1.389 1.00 96.19 207 ILE A N 1
ATOM 1613 C CA . ILE A 1 207 ? -8.369 -12.550 1.877 1.00 96.19 207 ILE A CA 1
ATOM 1614 C C . ILE A 1 207 ? -8.665 -13.211 3.224 1.00 96.19 207 ILE A C 1
ATOM 1616 O O . ILE A 1 207 ? -9.075 -12.528 4.166 1.00 96.19 207 ILE A O 1
ATOM 1620 N N . ALA A 1 208 ? -8.471 -14.527 3.334 1.00 92.94 208 ALA A N 1
ATOM 1621 C CA . ALA A 1 208 ? -8.706 -15.250 4.580 1.00 92.94 208 ALA A CA 1
ATOM 1622 C C . ALA A 1 208 ? -7.818 -14.708 5.705 1.00 92.94 208 ALA A C 1
ATOM 1624 O O . ALA A 1 208 ? -8.283 -14.488 6.827 1.00 92.94 208 ALA A O 1
ATOM 1625 N N . GLY A 1 20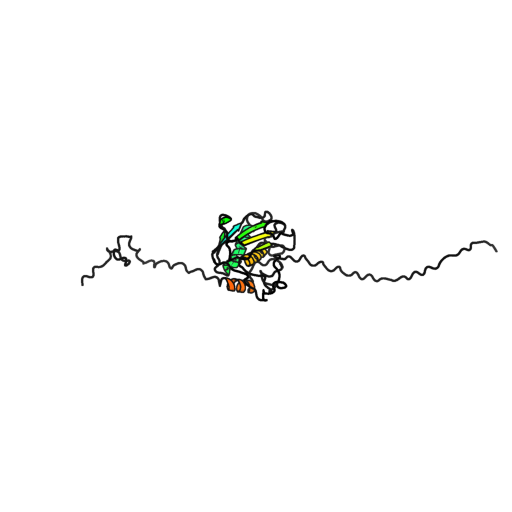9 ? -6.560 -14.432 5.378 1.00 93.12 209 GLY A N 1
ATOM 1626 C CA . GLY A 1 209 ? -5.578 -13.887 6.286 1.00 93.12 209 GLY A CA 1
ATOM 1627 C C . GLY A 1 209 ? -5.929 -12.496 6.813 1.00 93.12 209 GLY A C 1
ATOM 1628 O O . GLY A 1 209 ? -5.966 -12.289 8.027 1.00 93.12 209 GLY A O 1
ATOM 1629 N N . ILE A 1 210 ? -6.259 -11.541 5.937 1.00 95.25 210 ILE A N 1
ATOM 1630 C CA . ILE A 1 210 ? -6.617 -10.186 6.384 1.00 95.25 210 ILE A CA 1
ATOM 1631 C C . ILE A 1 210 ? -7.947 -10.161 7.152 1.00 95.25 210 ILE A C 1
ATOM 1633 O O . ILE A 1 210 ? -8.089 -9.446 8.150 1.00 95.25 210 ILE A O 1
ATOM 1637 N N . GLN A 1 211 ? -8.917 -10.988 6.750 1.00 94.50 211 GLN A N 1
ATOM 1638 C CA . GLN A 1 211 ? -10.201 -11.098 7.443 1.00 94.50 211 GLN A CA 1
ATOM 1639 C C . GLN A 1 211 ? -10.069 -11.764 8.815 1.00 94.50 211 GLN A C 1
ATOM 1641 O O . GLN A 1 211 ? -10.870 -11.473 9.704 1.00 94.50 211 GLN A O 1
ATOM 1646 N N . ALA A 1 212 ? -9.051 -12.599 9.038 1.00 90.81 212 ALA A N 1
ATOM 1647 C CA . ALA A 1 212 ? -8.750 -13.124 10.367 1.00 90.81 212 ALA A CA 1
ATOM 1648 C C . ALA A 1 212 ? -8.303 -12.023 11.351 1.00 90.81 212 ALA A C 1
ATOM 1650 O O . ALA A 1 212 ? -8.519 -12.164 12.557 1.00 90.81 212 ALA A O 1
ATOM 1651 N N . ILE A 1 213 ? -7.730 -10.917 10.856 1.00 91.38 213 ILE A N 1
ATOM 1652 C CA . ILE A 1 213 ? -7.282 -9.781 11.679 1.00 91.38 213 ILE A CA 1
ATOM 1653 C C . ILE A 1 213 ? -8.404 -8.766 11.896 1.00 91.38 213 ILE A C 1
ATOM 1655 O O . ILE A 1 213 ? -8.663 -8.357 13.032 1.00 91.38 213 ILE A O 1
ATOM 1659 N N . TYR A 1 214 ? -9.060 -8.356 10.807 1.00 93.44 214 TYR A N 1
ATOM 1660 C CA . TYR A 1 214 ? -9.965 -7.201 10.792 1.00 93.44 214 TYR A CA 1
ATOM 1661 C C . TYR A 1 214 ? -11.441 -7.558 10.602 1.00 93.44 214 TYR A C 1
ATOM 1663 O O . TYR A 1 214 ? -12.305 -6.689 10.719 1.00 93.44 214 TYR A O 1
ATOM 1671 N N . GLY A 1 215 ? -11.753 -8.828 10.346 1.00 91.81 215 GLY A N 1
ATOM 1672 C CA . GLY A 1 215 ? -13.088 -9.267 9.958 1.00 91.81 215 GLY A CA 1
ATOM 1673 C C . GLY A 1 215 ? -13.407 -8.974 8.490 1.00 91.81 215 GLY A C 1
ATOM 1674 O O . GLY A 1 215 ? -12.618 -8.389 7.750 1.00 91.81 215 GLY A O 1
ATOM 1675 N N . MET A 1 216 ? -14.591 -9.407 8.063 1.00 90.75 216 MET A N 1
ATOM 1676 C CA . MET A 1 216 ? -15.087 -9.187 6.703 1.00 90.75 216 MET A CA 1
ATOM 1677 C C . MET A 1 216 ? -15.592 -7.754 6.533 1.00 90.75 216 MET A C 1
ATOM 1679 O O . MET A 1 216 ? -16.178 -7.191 7.462 1.00 90.75 216 MET A O 1
ATOM 1683 N N . ALA A 1 217 ? -15.450 -7.201 5.326 1.00 80.75 217 ALA A N 1
ATOM 1684 C CA . ALA A 1 217 ? -16.153 -5.981 4.944 1.00 80.75 217 ALA A CA 1
ATOM 1685 C C . ALA A 1 217 ? -17.650 -6.116 5.273 1.00 80.75 217 ALA A C 1
ATOM 1687 O O . ALA A 1 217 ? -18.342 -7.009 4.776 1.00 80.75 217 ALA A O 1
ATOM 1688 N N . SER A 1 218 ? -18.153 -5.242 6.145 1.00 70.19 218 SER A N 1
ATOM 1689 C CA . SER A 1 218 ? -19.594 -5.142 6.363 1.00 70.19 218 SER A CA 1
ATOM 1690 C C . SER A 1 218 ? -20.214 -4.486 5.133 1.00 70.19 218 SER A C 1
ATOM 1692 O O . SER A 1 218 ? -19.626 -3.570 4.556 1.00 70.19 218 SER A O 1
ATOM 1694 N N . ALA A 1 219 ? -21.395 -4.949 4.715 1.00 57.19 219 ALA A N 1
ATOM 1695 C CA . ALA A 1 219 ? -22.158 -4.241 3.691 1.00 57.19 219 ALA A CA 1
ATOM 1696 C C . ALA A 1 219 ? -22.310 -2.768 4.115 1.00 57.19 219 ALA A C 1
ATOM 1698 O O . ALA A 1 219 ? -22.442 -2.524 5.320 1.00 57.19 219 ALA A O 1
ATOM 1699 N N . PRO A 1 220 ? -22.306 -1.801 3.174 1.00 54.62 220 PRO A N 1
ATOM 1700 C CA . PRO A 1 220 ? -22.629 -0.421 3.505 1.00 54.62 220 PRO A CA 1
ATOM 1701 C C . PRO A 1 220 ? -23.904 -0.430 4.340 1.00 54.62 220 PRO A C 1
ATOM 1703 O O . PRO A 1 220 ? -24.885 -1.065 3.937 1.00 54.62 220 PRO A O 1
ATOM 1706 N N . GLU A 1 221 ? -23.866 0.201 5.513 1.00 47.62 221 GLU A N 1
ATOM 1707 C CA . GLU A 1 221 ? -25.068 0.364 6.322 1.00 47.62 221 GLU A CA 1
ATOM 1708 C C . GLU A 1 221 ? -26.152 0.931 5.392 1.00 47.62 221 GLU A C 1
ATOM 1710 O O . GLU A 1 221 ? -25.870 1.891 4.658 1.00 47.62 221 GLU A O 1
ATOM 1715 N N . PRO A 1 222 ? -27.340 0.299 5.297 1.00 45.50 222 PRO A N 1
ATOM 1716 C CA . PRO A 1 222 ? -28.402 0.848 4.474 1.00 45.50 222 PRO A CA 1
ATOM 1717 C C . PRO A 1 222 ? -28.594 2.296 4.912 1.00 45.50 222 PRO A C 1
ATOM 1719 O O . PRO A 1 222 ? -28.675 2.569 6.109 1.00 45.50 222 PRO A O 1
ATOM 1722 N N . ALA A 1 223 ? -28.593 3.217 3.942 1.00 49.97 223 ALA A N 1
ATOM 1723 C CA . ALA A 1 223 ? -28.790 4.632 4.222 1.00 49.97 223 ALA A CA 1
ATOM 1724 C C . ALA A 1 223 ? -29.970 4.781 5.195 1.00 49.97 223 ALA A C 1
ATOM 1726 O O . ALA A 1 223 ? -30.963 4.068 4.999 1.00 49.97 223 ALA A O 1
ATOM 1727 N N . PRO A 1 224 ? -29.870 5.649 6.223 1.00 55.97 224 PRO A N 1
ATOM 1728 C CA . PRO A 1 224 ? -30.956 5.841 7.171 1.00 55.97 224 PRO A CA 1
ATOM 1729 C C . PRO A 1 224 ? -32.238 6.036 6.373 1.00 55.97 224 PRO A C 1
ATOM 1731 O O . PRO A 1 224 ? -32.298 6.895 5.487 1.00 55.97 224 PRO A O 1
ATOM 1734 N N . GLU A 1 225 ? -33.197 5.140 6.610 1.00 53.56 225 GLU A N 1
ATOM 1735 C CA . GLU A 1 225 ? -34.449 5.086 5.874 1.00 53.56 225 GLU A CA 1
ATOM 1736 C C . GLU A 1 225 ? -35.039 6.498 5.902 1.00 53.56 225 GLU A C 1
ATOM 1738 O O . GLU A 1 225 ? -35.216 7.083 6.975 1.00 53.56 225 GLU A O 1
ATOM 1743 N N . ALA A 1 226 ? -35.224 7.102 4.723 1.00 52.38 226 ALA A N 1
ATOM 1744 C CA . ALA A 1 226 ? -35.804 8.433 4.647 1.00 52.38 226 ALA A CA 1
ATOM 1745 C C . ALA A 1 226 ? -37.120 8.409 5.442 1.00 52.38 226 ALA A C 1
ATOM 1747 O O . ALA A 1 226 ? -37.882 7.447 5.281 1.00 52.38 226 ALA A O 1
ATOM 1748 N N . PRO A 1 227 ? -37.400 9.420 6.289 1.00 58.41 227 PRO A N 1
ATOM 1749 C CA . PRO A 1 227 ? -38.664 9.479 7.003 1.00 58.41 227 PRO A CA 1
ATOM 1750 C C . PRO A 1 227 ? -39.809 9.263 6.007 1.00 58.41 227 PRO A C 1
ATOM 1752 O O . PRO A 1 227 ? -39.712 9.765 4.877 1.00 58.41 227 PRO A O 1
ATOM 1755 N N . PRO A 1 228 ? -40.870 8.522 6.378 1.00 57.97 228 PRO A N 1
ATOM 1756 C CA . PRO A 1 228 ? -42.036 8.356 5.521 1.00 57.97 228 PRO A CA 1
ATOM 1757 C C . PRO A 1 228 ? -42.432 9.714 4.936 1.00 57.97 228 PRO A C 1
ATOM 1759 O O . PRO A 1 228 ? -42.481 10.698 5.670 1.00 57.97 228 PRO A O 1
ATOM 1762 N N . GLN A 1 229 ? -42.707 9.786 3.630 1.00 54.88 229 GLN A N 1
ATOM 1763 C CA . GLN A 1 229 ? -43.027 11.055 2.949 1.00 54.88 229 GLN A CA 1
ATOM 1764 C C . GLN A 1 229 ? -44.277 11.768 3.508 1.00 54.88 229 GLN A C 1
ATOM 1766 O O . GLN A 1 229 ? -44.532 12.911 3.138 1.00 54.88 229 GLN A O 1
ATOM 1771 N N . ASP A 1 230 ? -45.000 11.120 4.425 1.00 55.78 230 ASP A N 1
ATOM 1772 C CA . ASP A 1 230 ? -46.160 11.642 5.150 1.00 55.78 230 ASP A CA 1
ATOM 1773 C C . ASP A 1 230 ? -45.879 11.960 6.636 1.00 55.78 230 ASP A C 1
ATOM 1775 O O . ASP A 1 230 ? -46.809 12.246 7.388 1.00 55.78 230 ASP A O 1
ATOM 1779 N N . ALA A 1 231 ? -44.623 11.913 7.096 1.00 54.69 231 ALA A N 1
ATOM 1780 C CA . ALA A 1 231 ? -44.278 12.341 8.448 1.00 54.69 231 ALA A CA 1
ATOM 1781 C C . ALA A 1 231 ? -44.342 13.874 8.535 1.00 54.69 231 ALA A C 1
ATOM 1783 O O . ALA A 1 231 ? -43.577 14.586 7.879 1.00 54.69 231 ALA A O 1
ATOM 1784 N N . THR A 1 232 ? -45.263 14.389 9.350 1.00 58.06 232 THR A N 1
ATOM 1785 C CA . THR A 1 232 ? -45.282 15.800 9.742 1.00 58.06 232 THR A CA 1
ATOM 1786 C C . THR A 1 232 ? -43.925 16.174 10.348 1.00 58.06 232 THR A C 1
ATOM 1788 O O . THR A 1 232 ? -43.412 15.418 11.176 1.00 58.06 232 THR A O 1
ATOM 1791 N N . PRO A 1 233 ? -43.309 17.297 9.931 1.00 61.19 233 PRO A N 1
ATOM 1792 C CA . PRO A 1 233 ? -42.035 17.721 10.493 1.00 61.19 233 PRO A CA 1
ATOM 1793 C C . PRO A 1 233 ? -42.162 17.898 12.012 1.00 61.19 233 PRO A C 1
ATOM 1795 O O . PRO A 1 233 ? -43.211 18.363 12.468 1.00 61.19 233 PRO A O 1
ATOM 1798 N N . PRO A 1 234 ? -41.121 17.541 12.786 1.00 62.72 234 PRO A N 1
ATOM 1799 C CA . PRO A 1 234 ? -41.151 17.696 14.231 1.00 62.72 234 PRO A CA 1
ATOM 1800 C C . PRO A 1 234 ? -41.393 19.169 14.606 1.00 62.72 234 PRO A C 1
ATOM 1802 O O . PRO A 1 234 ? -40.902 20.064 13.902 1.00 62.72 234 PRO A O 1
ATOM 1805 N N . PRO A 1 235 ? -42.143 19.434 15.688 1.00 61.88 235 PRO A N 1
ATOM 1806 C CA . PRO A 1 235 ? -42.390 20.788 16.164 1.00 61.88 235 PRO A CA 1
ATOM 1807 C C . PRO A 1 235 ? -41.077 21.538 16.430 1.00 61.88 235 PRO A C 1
ATOM 1809 O O . PRO A 1 235 ? -40.087 20.981 16.907 1.00 61.88 235 PRO A O 1
ATOM 1812 N N . THR A 1 236 ? -41.045 22.830 16.090 1.00 68.12 236 THR A N 1
ATOM 1813 C CA . THR A 1 236 ? -39.875 23.681 16.355 1.00 68.12 236 THR A CA 1
ATOM 1814 C C . THR A 1 236 ? -39.699 23.850 17.865 1.00 68.12 236 THR A C 1
ATOM 1816 O O . THR A 1 236 ? -40.686 23.889 18.599 1.00 68.12 236 THR A O 1
ATOM 1819 N N . GLN A 1 237 ? -38.458 24.016 18.342 1.00 61.44 237 GLN A N 1
ATOM 1820 C CA . GLN A 1 237 ? -38.188 24.230 19.769 1.00 61.44 237 GLN A CA 1
ATOM 1821 C C . GLN A 1 237 ? -39.073 25.334 20.372 1.00 61.44 237 GLN A C 1
ATOM 1823 O O . GLN A 1 237 ? -39.062 26.476 19.907 1.00 61.44 237 GLN A O 1
ATOM 1828 N N . GLY A 1 238 ? -39.816 24.972 21.421 1.00 68.81 238 GLY A N 1
ATOM 1829 C CA . GLY A 1 238 ? -40.773 25.840 22.109 1.00 68.81 238 GLY A CA 1
ATOM 1830 C C . GLY A 1 238 ? -42.228 25.718 21.640 1.00 68.81 238 GLY A C 1
ATOM 1831 O O . GLY A 1 238 ? -43.036 26.550 22.045 1.00 68.81 238 GLY A O 1
ATOM 1832 N N . GLN A 1 239 ? -42.554 24.738 20.788 1.00 73.19 239 GLN A N 1
ATOM 1833 C CA . GLN A 1 239 ? -43.925 24.446 20.330 1.00 73.19 239 GLN A CA 1
ATOM 1834 C C . GLN A 1 239 ? -44.456 23.073 20.771 1.00 73.19 239 GLN A C 1
ATOM 1836 O O . GLN A 1 239 ? -45.554 22.709 20.368 1.00 73.19 239 GLN A O 1
ATOM 1841 N N . ASP A 1 240 ? -43.659 22.325 21.523 1.00 75.81 240 ASP A N 1
ATOM 1842 C CA . ASP A 1 240 ? -43.964 21.015 22.094 1.00 75.81 240 ASP A CA 1
ATOM 1843 C C . ASP A 1 240 ? -43.390 21.061 23.509 1.00 75.81 240 ASP A C 1
ATOM 1845 O O . ASP A 1 240 ? -42.168 21.119 23.699 1.00 75.81 240 ASP A O 1
ATOM 1849 N N . SER A 1 241 ? -44.278 21.264 24.477 1.00 76.62 241 SER A N 1
ATOM 1850 C CA . SER A 1 241 ? -43.893 21.576 25.848 1.00 76.62 241 SER A CA 1
ATOM 1851 C C . SER A 1 241 ? -43.660 20.341 26.718 1.00 76.62 241 SER A C 1
ATOM 1853 O O . SER A 1 241 ? -43.011 20.470 27.763 1.00 76.62 241 SER A O 1
ATOM 1855 N N . ASP A 1 242 ? -44.121 19.166 26.293 1.00 80.88 242 ASP A N 1
ATOM 1856 C CA . ASP A 1 242 ? -43.883 17.883 26.957 1.00 80.88 242 ASP A CA 1
ATOM 1857 C C . ASP A 1 242 ? -42.928 16.943 26.195 1.00 80.88 242 ASP A C 1
ATOM 1859 O O . ASP A 1 242 ? -42.578 15.882 26.717 1.00 80.88 242 ASP A O 1
ATOM 1863 N N . GLU A 1 243 ? -42.401 17.401 25.056 1.00 76.81 243 GLU A N 1
ATOM 1864 C CA . GLU A 1 243 ? -41.414 16.729 24.202 1.00 76.81 243 GLU A CA 1
ATOM 1865 C C . GLU A 1 243 ? -41.905 15.371 23.671 1.00 76.81 243 GLU A C 1
ATOM 1867 O O . GLU A 1 243 ? -41.110 14.444 23.465 1.00 76.81 243 GLU A O 1
ATOM 1872 N N . ASP A 1 244 ? -43.217 15.231 23.456 1.00 78.75 244 ASP A N 1
ATOM 1873 C CA . ASP A 1 244 ? -43.836 13.989 22.985 1.00 78.75 244 ASP A CA 1
ATOM 1874 C C . ASP A 1 244 ? -43.829 13.842 21.447 1.00 78.75 244 ASP A C 1
ATOM 1876 O O . ASP A 1 244 ? -44.084 12.754 20.911 1.00 78.75 244 ASP A O 1
ATOM 1880 N N . GLY A 1 245 ? -43.445 14.906 20.733 1.00 73.75 245 GLY A N 1
ATOM 1881 C CA . GLY A 1 245 ? -43.352 14.966 19.279 1.00 73.75 245 GLY A CA 1
ATOM 1882 C C . GLY A 1 245 ? -44.597 15.521 18.581 1.00 73.75 245 GLY A C 1
ATOM 1883 O O . GLY A 1 245 ? -44.610 15.566 17.345 1.00 73.75 245 GLY A O 1
ATOM 1884 N N . ILE A 1 246 ? -45.620 15.955 19.322 1.00 74.25 246 ILE A N 1
ATOM 1885 C CA . ILE A 1 246 ? -46.826 16.623 18.823 1.00 74.25 246 ILE A CA 1
ATOM 1886 C C . ILE A 1 246 ? -46.770 18.101 19.231 1.00 74.25 246 ILE A C 1
ATOM 1888 O O . ILE A 1 246 ? -46.400 18.456 20.340 1.00 74.25 246 ILE A O 1
ATOM 1892 N N . ALA A 1 247 ? -47.110 19.014 18.317 1.00 78.31 247 ALA A N 1
ATOM 1893 C CA . ALA A 1 247 ? -47.142 20.430 18.671 1.00 78.31 247 ALA A CA 1
ATOM 1894 C C . ALA A 1 247 ? -48.316 20.725 19.626 1.00 78.31 247 ALA A C 1
ATOM 1896 O O . ALA A 1 247 ? -49.434 20.287 19.355 1.00 78.31 247 ALA A O 1
ATOM 1897 N N . ASP A 1 248 ? -48.118 21.585 20.632 1.00 79.06 248 ASP A N 1
ATOM 1898 C CA . ASP A 1 248 ? -49.135 21.990 21.627 1.00 79.06 248 ASP A CA 1
ATOM 1899 C C . ASP A 1 248 ? -50.453 22.479 20.974 1.00 79.06 248 ASP A C 1
ATOM 1901 O O . ASP A 1 248 ? -51.542 22.415 21.543 1.00 79.06 248 ASP A O 1
ATOM 1905 N N . GLN A 1 249 ? -50.362 23.030 19.760 1.00 75.12 249 GLN A N 1
ATOM 1906 C CA . GLN A 1 249 ? -51.500 23.542 18.982 1.00 75.12 249 GLN A CA 1
ATOM 1907 C C . GLN A 1 249 ? -52.321 22.448 18.275 1.00 75.12 249 GLN A C 1
ATOM 1909 O O . GLN A 1 249 ? -53.462 22.702 17.884 1.00 75.12 249 GLN A O 1
ATOM 1914 N N . ASP A 1 250 ? -51.720 21.277 18.076 1.00 73.06 250 ASP A N 1
ATOM 1915 C CA . ASP A 1 250 ? -52.296 20.110 17.408 1.00 73.06 250 ASP A CA 1
ATOM 1916 C C . ASP A 1 250 ? -52.765 19.054 18.429 1.00 73.06 250 ASP A C 1
ATOM 1918 O O . ASP A 1 250 ? -53.422 18.075 18.063 1.00 73.06 250 ASP A O 1
ATOM 1922 N N . GLU A 1 251 ? -52.514 19.290 19.721 1.00 75.00 251 GLU A N 1
ATOM 1923 C CA . GLU A 1 251 ? -53.106 18.527 20.808 1.00 75.00 251 GLU A CA 1
ATOM 1924 C C . GLU A 1 251 ? -54.622 18.728 20.858 1.00 75.00 251 GLU A C 1
ATOM 1926 O O . GLU A 1 251 ? -55.170 19.799 21.150 1.00 75.00 251 GLU A O 1
ATOM 1931 N N . VAL A 1 252 ? -55.346 17.646 20.601 1.00 71.44 252 VAL A N 1
ATOM 1932 C CA . VAL A 1 252 ? -56.789 17.636 20.787 1.00 71.44 252 VAL A CA 1
ATOM 1933 C C . VAL A 1 252 ? -57.047 17.465 22.278 1.00 71.44 252 VAL A C 1
ATOM 1935 O O . VAL A 1 252 ? -56.867 16.375 22.813 1.00 71.44 252 VAL A O 1
ATOM 1938 N N . LEU A 1 253 ? -57.502 18.527 22.949 1.00 56.62 253 LEU A N 1
ATOM 1939 C CA . LEU A 1 253 ? -58.002 18.456 24.324 1.00 56.62 253 LEU A CA 1
ATOM 1940 C C . LEU A 1 253 ? -59.075 17.359 24.429 1.00 56.62 253 LEU A C 1
ATOM 1942 O O . LEU A 1 253 ? -60.255 17.588 24.136 1.00 56.62 253 LEU A O 1
ATOM 1946 N N . VAL A 1 254 ? -58.680 16.170 24.888 1.00 52.62 254 VAL A N 1
ATOM 1947 C CA . VAL A 1 254 ? -59.612 15.135 25.334 1.00 52.62 254 VAL A CA 1
ATOM 1948 C C . VAL A 1 254 ? -60.196 15.631 26.650 1.00 52.62 254 VAL A C 1
ATOM 1950 O O . VAL A 1 254 ? -59.694 15.381 27.741 1.00 52.62 254 VAL A O 1
ATOM 1953 N N . THR A 1 255 ? -61.259 16.421 26.540 1.00 47.91 255 THR A N 1
ATOM 1954 C CA . THR A 1 255 ? -62.113 16.742 27.679 1.00 47.91 255 THR A CA 1
ATOM 1955 C C . THR A 1 255 ? -63.032 15.549 27.918 1.00 47.91 255 THR A C 1
ATOM 1957 O O . THR A 1 255 ? -64.066 15.405 27.266 1.00 47.91 255 THR A O 1
ATOM 1960 N N . GLY A 1 256 ? -62.632 14.667 28.834 1.00 40.53 256 GLY A N 1
ATOM 1961 C CA . GLY A 1 256 ? -63.452 13.536 29.275 1.00 40.53 256 GLY A CA 1
ATOM 1962 C C . GLY A 1 256 ? -62.674 12.476 30.022 1.00 40.53 256 GLY A C 1
ATOM 1963 O O . GLY A 1 256 ? -62.219 11.534 29.343 1.00 40.53 256 GLY A O 1
#

Foldseek 3Di:
DDDDDDDDDDDDDDDDDDDPDDDPPDPPDPDPDQFAFLAPPDDPPPPVVPDAAWDQQDADPDLEFEEEEPDDAPLDPDCVLVVLLVLLVVQLVQWFVHDYHYDPDDVPHLEYEYEDAADPPPPGGDDAEGHHAWAWAEDDPPDSDRIYTYGHSSANEDCDQPFGDDSSLSSNLRVLRNRRIAAHPPPLASSHRTDPGDDNHGDPSSSVNSCVHGNGHDDPDPDDPPPPPPDDPFDDPPQPPPPPRDGPVRDDPPPD

Secondary structure (DSSP, 8-state):
-------------------------PPPPP-PPP--BS-SSPPTTS-TT--SS--B----S-SEEEEEES---TTSSTTHHHHHHHHHHHHHHTTSS-EEEE-SSGGG-SEEEEEE-S--SSS----SSSSB-EEEPPP-TTS-PPEEEEEETTS-EE--SSSSEEHHHHHHHHHHHHTTB--BS-TTSTTBSB--S---S--HHHHHHHHHHH-PPPPPPP-PPPP-TT-PPPPPTTS-SS-SSS-TTT------